Protein AF-A0A6G1L2N9-F1 (afdb_monomer)

Radius of gyration: 35.82 Å; Cα contacts (8 Å, |Δi|>4): 320; chains: 1; bounding box: 64×92×118 Å

Nearest PDB structures (foldseek):
  5ap8-assembly3_C  TM=9.481E-01  e=8.989E-16  Saccharolobus solfataricus
  5ap8-assembly2_B  TM=9.093E-01  e=6.165E-16  Saccharolobus solfataricus
  5apg-assembly3_C  TM=8.577E-01  e=7.927E-16  Vulcanisaeta distributa DSM 14429
  5ap8-assembly1_A  TM=9.275E-01  e=2.003E-13  Saccharolobus solfataricus

Solvent-accessible surface area (backbone atoms only — not comparable to full-atom values): 23386 Å² total; per-residue (Å²): 130,71,97,66,51,40,33,29,36,73,67,77,64,50,59,70,89,77,30,56,51,56,48,34,37,76,69,66,60,28,43,83,40,58,89,61,52,68,46,85,15,38,22,50,36,94,86,33,88,41,58,57,29,28,70,50,28,68,45,34,74,75,59,8,40,32,34,65,42,61,29,85,93,49,53,83,77,52,62,67,90,49,42,50,45,92,39,48,19,18,80,72,89,47,60,17,48,48,94,89,38,54,74,34,67,75,48,55,51,55,54,56,49,50,25,50,52,32,31,26,36,68,35,50,68,60,19,51,60,66,27,68,83,41,94,46,32,63,53,33,48,66,78,36,41,74,59,46,55,52,38,36,70,32,59,43,48,69,47,33,50,51,53,44,53,53,49,51,51,51,52,50,49,55,52,48,50,57,48,49,55,45,62,76,34,62,85,38,87,81,73,61,60,73,76,89,72,62,75,82,78,87,72,88,74,94,74,95,76,93,77,93,80,90,84,89,81,88,84,85,85,83,83,86,76,89,84,89,88,83,85,87,86,88,90,83,89,82,83,92,82,88,81,90,78,95,70,82,82,78,94,78,55,73,64,59,56,49,49,51,53,52,52,57,71,67,49,77,72,83,80,73,79,77,93,74,87,75,84,78,80,80,82,77,77,77,86,81,72,94,84,68,85,86,80,84,83,81,87,81,81,86,83,86,85,87,84,82,90,84,88,89,80,72,69,69,60,56,56,64,76,65,67,68,86,81,73,67,73,70,58,59,56,53,54,49,51,51,54,50,39,59,73,70,66,75,70,82,84,85,85,82,84,84,82,83,80,82,84,131

pLDDT: mean 72.13, std 22.51, range [25.08, 96.81]

Structure (mmCIF, N/CA/C/O backbone):
data_AF-A0A6G1L2N9-F1
#
_entry.id   AF-A0A6G1L2N9-F1
#
loop_
_atom_site.group_PDB
_atom_site.id
_atom_site.type_symbol
_atom_site.label_atom_id
_atom_site.label_alt_id
_atom_site.label_comp_id
_atom_site.label_asym_id
_atom_site.label_entity_id
_atom_site.label_seq_id
_atom_site.pdbx_PDB_ins_code
_atom_site.Cartn_x
_atom_site.Cartn_y
_atom_site.Cartn_z
_atom_site.occupancy
_atom_site.B_iso_or_equiv
_atom_site.auth_seq_id
_atom_site.auth_comp_id
_atom_site.auth_asym_id
_atom_site.auth_atom_id
_atom_site.pdbx_PDB_model_num
ATOM 1 N N . ARG A 1 1 ? -21.230 -9.132 4.721 1.00 60.78 1 ARG A N 1
ATOM 2 C CA . ARG A 1 1 ? -20.188 -8.325 5.403 1.00 60.78 1 ARG A CA 1
ATOM 3 C C . ARG A 1 1 ? -18.856 -8.908 4.962 1.00 60.78 1 ARG A C 1
ATOM 5 O O . ARG A 1 1 ? -18.818 -10.132 4.886 1.00 60.78 1 ARG A O 1
ATOM 12 N N . PRO A 1 2 ? -17.855 -8.092 4.598 1.00 75.19 2 PRO A N 1
ATOM 13 C CA . PRO A 1 2 ? -16.545 -8.613 4.207 1.00 75.19 2 PRO A CA 1
ATOM 14 C C . PRO A 1 2 ? -15.953 -9.461 5.339 1.00 75.19 2 PRO A C 1
ATOM 16 O O . PRO A 1 2 ? -16.261 -9.220 6.509 1.00 75.19 2 PRO A O 1
ATOM 19 N N . ALA A 1 3 ? -15.151 -10.466 4.986 1.00 83.94 3 ALA A N 1
ATOM 20 C CA . ALA A 1 3 ? -14.466 -11.321 5.959 1.00 83.94 3 ALA A CA 1
ATOM 21 C C . ALA A 1 3 ? -13.392 -10.556 6.755 1.00 83.94 3 ALA A C 1
ATOM 23 O O . ALA A 1 3 ? -13.051 -10.945 7.868 1.00 83.94 3 ALA A O 1
ATOM 24 N N . PHE A 1 4 ? -12.913 -9.437 6.205 1.00 89.88 4 PHE A N 1
ATOM 25 C CA . PHE A 1 4 ? -11.917 -8.558 6.801 1.00 89.88 4 PHE A CA 1
ATOM 26 C C . PHE A 1 4 ? -12.531 -7.273 7.373 1.00 89.88 4 PHE A C 1
ATOM 28 O O . PHE A 1 4 ? -13.612 -6.825 6.978 1.00 89.88 4 PHE A O 1
ATOM 35 N N . GLN A 1 5 ? -11.794 -6.636 8.283 1.00 92.62 5 GLN A N 1
ATOM 36 C CA . GLN A 1 5 ? -12.095 -5.299 8.791 1.00 92.62 5 GLN A CA 1
ATOM 37 C C . GLN A 1 5 ? -11.068 -4.311 8.233 1.00 92.62 5 GLN A C 1
ATOM 39 O O . GLN A 1 5 ? -9.882 -4.410 8.540 1.00 92.62 5 GLN A O 1
ATOM 44 N N . ALA A 1 6 ? -11.525 -3.353 7.426 1.00 94.25 6 ALA A N 1
ATOM 45 C CA . ALA A 1 6 ? -10.692 -2.278 6.898 1.00 94.25 6 ALA A CA 1
ATOM 46 C C . ALA A 1 6 ? -11.227 -0.912 7.338 1.00 94.25 6 ALA A C 1
ATOM 48 O O . ALA A 1 6 ? -12.442 -0.694 7.415 1.00 94.25 6 ALA A O 1
ATOM 49 N N . ALA A 1 7 ? -10.327 0.030 7.596 1.00 94.81 7 ALA A N 1
ATOM 50 C CA . ALA A 1 7 ? -10.667 1.409 7.903 1.00 94.81 7 ALA A CA 1
ATOM 51 C C . ALA A 1 7 ? -9.713 2.401 7.218 1.00 94.81 7 ALA A C 1
ATOM 53 O O . ALA A 1 7 ? -8.595 2.044 6.861 1.00 94.81 7 ALA A O 1
ATOM 54 N N . ALA A 1 8 ? -10.126 3.653 7.040 1.00 94.69 8 ALA A N 1
ATOM 55 C CA . ALA A 1 8 ? -9.204 4.698 6.611 1.00 94.69 8 ALA A CA 1
ATOM 56 C C . ALA A 1 8 ? -9.573 6.079 7.134 1.00 94.69 8 ALA A C 1
ATOM 58 O O . ALA A 1 8 ? -10.752 6.397 7.284 1.00 94.69 8 ALA A O 1
ATOM 59 N N . TRP A 1 9 ? -8.552 6.903 7.363 1.00 93.31 9 TRP A N 1
ATOM 60 C CA . TRP A 1 9 ? -8.729 8.338 7.578 1.00 93.31 9 TRP A CA 1
ATOM 61 C C . TRP A 1 9 ? -8.860 9.028 6.224 1.00 93.31 9 TRP A C 1
ATOM 63 O O . TRP A 1 9 ? -7.909 8.990 5.448 1.00 93.31 9 TRP A O 1
ATOM 73 N N . ASP A 1 10 ? -10.016 9.636 5.956 1.00 89.69 10 ASP A N 1
ATOM 74 C CA . ASP A 1 10 ? -10.258 10.446 4.757 1.00 89.69 10 ASP A CA 1
ATOM 75 C C . ASP A 1 10 ? -9.862 11.901 5.031 1.00 89.69 10 ASP A C 1
ATOM 77 O O . ASP A 1 10 ? -10.449 12.574 5.883 1.00 89.69 10 ASP A O 1
ATOM 81 N N . LEU A 1 11 ? -8.835 12.382 4.328 1.00 86.06 11 LEU A N 1
ATOM 82 C CA . LEU A 1 11 ? -8.355 13.762 4.441 1.00 86.06 11 LEU A CA 1
ATOM 83 C C . LEU A 1 11 ? -8.863 14.650 3.304 1.00 86.06 11 LEU A C 1
ATOM 85 O O . LEU A 1 11 ? -8.531 15.832 3.252 1.00 86.06 11 LEU A O 1
ATOM 89 N N . ASN A 1 12 ? -9.684 14.114 2.395 1.00 85.19 12 ASN A N 1
ATOM 90 C CA . ASN A 1 12 ? -10.203 14.825 1.228 1.00 85.19 12 ASN A CA 1
ATOM 91 C C . ASN A 1 12 ? -9.099 15.432 0.336 1.00 85.19 12 ASN A C 1
ATOM 93 O O . ASN A 1 12 ? -9.312 16.450 -0.321 1.00 85.19 12 ASN A O 1
ATOM 97 N N . HIS A 1 13 ? -7.914 14.813 0.291 1.00 83.38 13 HIS A N 1
ATOM 98 C CA . HIS A 1 13 ? -6.798 15.278 -0.547 1.00 83.38 13 HIS A CA 1
ATOM 99 C C . HIS A 1 13 ? -6.907 14.800 -2.004 1.00 83.38 13 HIS A C 1
ATOM 101 O O . HIS A 1 13 ? -6.259 15.369 -2.884 1.00 83.38 13 HIS A O 1
ATOM 107 N N . CYS A 1 14 ? -7.707 13.762 -2.261 1.00 82.62 14 CYS A N 1
ATOM 108 C CA . CYS A 1 14 ? -7.924 13.184 -3.584 1.00 82.62 14 CYS A CA 1
ATOM 109 C C . CYS A 1 14 ? -9.337 13.473 -4.116 1.00 82.62 14 CYS A C 1
ATOM 111 O O . CYS A 1 14 ? -10.305 13.572 -3.356 1.00 82.62 14 CYS A O 1
ATOM 113 N N . ASP A 1 15 ? -9.476 13.515 -5.446 1.00 84.44 15 ASP A N 1
ATOM 114 C CA . ASP A 1 15 ? -10.782 13.544 -6.115 1.00 84.44 15 ASP A CA 1
ATOM 115 C C . ASP A 1 15 ? -11.596 12.292 -5.746 1.00 84.44 15 ASP A C 1
ATOM 117 O O . ASP A 1 15 ? -11.154 11.156 -5.944 1.00 84.44 15 ASP A O 1
ATOM 121 N N . ALA A 1 16 ? -12.818 12.495 -5.249 1.00 83.19 16 ALA A N 1
ATOM 122 C CA . ALA A 1 16 ? -13.719 11.440 -4.801 1.00 83.19 16 ALA A CA 1
ATOM 123 C C . ALA A 1 16 ? -14.056 10.391 -5.873 1.00 83.19 16 ALA A C 1
ATOM 125 O O . ALA A 1 16 ? -14.417 9.265 -5.524 1.00 83.19 16 ALA A O 1
ATOM 126 N N . LYS A 1 17 ? -13.948 10.728 -7.166 1.00 84.94 17 LYS A N 1
ATOM 127 C CA . LYS A 1 17 ? -14.193 9.773 -8.262 1.00 84.94 17 LYS A CA 1
ATOM 128 C C . LYS A 1 17 ? -13.006 8.851 -8.534 1.00 84.94 17 LYS A C 1
ATOM 130 O O . LYS A 1 17 ? -13.211 7.714 -8.950 1.00 84.94 17 LYS A O 1
ATOM 135 N N . ARG A 1 18 ? -11.781 9.338 -8.321 1.00 84.62 18 ARG A N 1
ATOM 136 C CA . ARG A 1 18 ? -10.533 8.602 -8.603 1.00 84.62 18 ARG A CA 1
ATOM 137 C C . ARG A 1 18 ? -9.935 7.955 -7.355 1.00 84.62 18 ARG A C 1
ATOM 139 O O . ARG A 1 18 ? -9.162 7.009 -7.470 1.00 84.62 18 ARG A O 1
ATOM 146 N N . CYS A 1 19 ? -10.302 8.448 -6.177 1.00 88.25 19 CYS A N 1
ATOM 147 C CA . CYS A 1 19 ? -9.822 7.958 -4.897 1.00 88.25 19 CYS A CA 1
ATOM 148 C C . CYS A 1 19 ? -10.237 6.498 -4.659 1.00 88.25 19 CYS A C 1
ATOM 150 O O . CYS A 1 19 ? -11.422 6.158 -4.574 1.00 88.25 19 CYS A O 1
ATOM 152 N N . SER A 1 20 ? -9.234 5.633 -4.512 1.00 89.81 20 SER A N 1
ATOM 153 C CA . SER A 1 20 ? -9.429 4.211 -4.255 1.00 89.81 20 SER A CA 1
ATOM 154 C C . SER A 1 20 ? -10.007 3.959 -2.852 1.00 89.81 20 SER A C 1
ATOM 156 O O . SER A 1 20 ? -10.910 3.135 -2.704 1.00 89.81 20 SER A O 1
ATOM 158 N N . GLY A 1 21 ? -9.599 4.750 -1.851 1.00 89.69 21 GLY A N 1
ATOM 159 C CA . GLY A 1 21 ? -10.147 4.706 -0.492 1.00 89.69 21 GLY A CA 1
ATOM 160 C C . GLY A 1 21 ? -11.636 5.068 -0.429 1.00 89.69 21 GLY A C 1
ATOM 161 O O . GLY A 1 21 ? -12.451 4.274 0.039 1.00 89.69 21 GLY A O 1
ATOM 162 N N . LYS A 1 22 ? -12.037 6.214 -0.991 1.00 90.56 22 LYS A N 1
ATOM 163 C CA . LYS A 1 22 ? -13.451 6.628 -1.052 1.00 90.56 22 LYS A CA 1
ATOM 164 C C . LYS A 1 22 ? -14.321 5.638 -1.818 1.00 90.56 22 LYS A C 1
ATOM 166 O O . LYS A 1 22 ? -15.473 5.413 -1.447 1.00 90.56 22 LYS A O 1
ATOM 171 N N . ARG A 1 23 ? -13.787 5.006 -2.869 1.00 91.88 23 ARG A N 1
ATOM 172 C CA . ARG A 1 23 ? -14.498 3.937 -3.582 1.00 91.88 23 ARG A CA 1
ATOM 173 C C . ARG A 1 23 ? -14.787 2.744 -2.666 1.00 91.88 23 ARG A C 1
ATOM 175 O O . ARG A 1 23 ? -15.928 2.293 -2.645 1.00 91.88 23 ARG A O 1
ATOM 182 N N . LEU A 1 24 ? -13.817 2.280 -1.875 1.00 92.19 24 LEU A N 1
ATOM 183 C CA . LEU A 1 24 ? -14.042 1.200 -0.902 1.00 92.19 24 LEU A CA 1
ATOM 184 C C . LEU A 1 24 ? -15.057 1.577 0.187 1.00 92.19 24 LEU A C 1
ATOM 186 O O . LEU A 1 24 ? -15.877 0.740 0.567 1.00 92.19 24 LEU A O 1
ATOM 190 N N . MET A 1 25 ? -15.041 2.828 0.658 1.00 92.38 25 MET A N 1
ATOM 191 C CA . MET A 1 25 ? -16.026 3.321 1.630 1.00 92.38 25 MET A CA 1
ATOM 192 C C . MET A 1 25 ? -17.447 3.296 1.053 1.00 92.38 25 MET A C 1
ATOM 194 O O . MET A 1 25 ? -18.370 2.803 1.698 1.00 92.38 25 MET A O 1
ATOM 198 N N . ARG A 1 26 ? -17.624 3.730 -0.204 1.00 91.38 26 ARG A N 1
ATOM 199 C CA . ARG A 1 26 ? -18.919 3.678 -0.913 1.00 91.38 26 ARG A CA 1
ATOM 200 C C .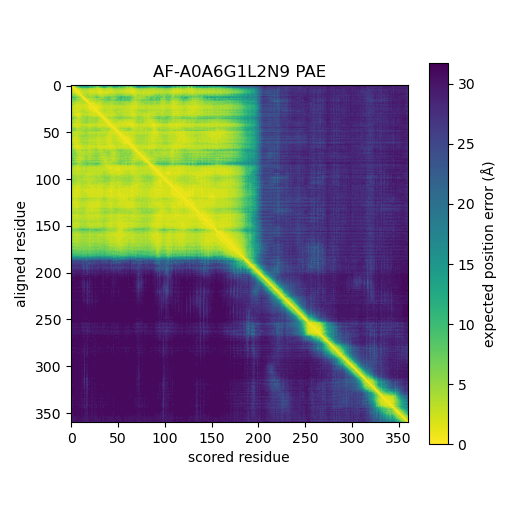 ARG A 1 26 ? -19.438 2.256 -1.121 1.00 91.38 26 ARG A C 1
ATOM 202 O O . ARG A 1 26 ? -20.647 2.056 -1.143 1.00 91.38 26 ARG A O 1
ATOM 209 N N . LEU A 1 27 ? -18.536 1.288 -1.283 1.00 90.94 27 LEU A N 1
ATOM 210 C CA . LEU A 1 27 ? -18.873 -0.132 -1.412 1.00 90.94 27 LEU A CA 1
ATOM 211 C C . LEU A 1 27 ? -19.139 -0.812 -0.057 1.00 90.94 27 LEU A C 1
ATOM 213 O O . LEU A 1 27 ? -19.515 -1.980 -0.027 1.00 90.94 27 LEU A O 1
ATOM 217 N N . GLY A 1 28 ? -18.949 -0.108 1.065 1.00 90.88 28 GLY A N 1
ATOM 218 C CA . GLY A 1 28 ? -19.114 -0.671 2.407 1.00 90.88 28 GLY A CA 1
ATOM 219 C C . GLY A 1 28 ? -18.036 -1.692 2.787 1.00 90.88 28 GLY A C 1
ATOM 220 O O . GLY A 1 28 ? -18.245 -2.481 3.708 1.00 90.88 28 GLY A O 1
ATOM 221 N N . LEU A 1 29 ? -16.899 -1.690 2.082 1.00 91.62 29 LEU A N 1
ATOM 222 C CA . LEU A 1 29 ? -15.751 -2.563 2.354 1.00 91.62 29 LEU A CA 1
ATOM 223 C C . LEU A 1 29 ? -14.766 -1.941 3.352 1.00 91.62 29 LEU A C 1
ATOM 225 O O . LEU A 1 29 ? -13.959 -2.654 3.939 1.00 91.62 29 LEU A O 1
ATOM 229 N N . MET A 1 30 ? -14.835 -0.623 3.556 1.00 92.88 30 MET A N 1
ATOM 230 C CA . MET A 1 30 ? -13.937 0.115 4.440 1.00 92.88 30 MET A CA 1
ATOM 231 C C . MET A 1 30 ? -14.701 1.153 5.264 1.00 92.88 30 MET A C 1
ATOM 233 O O . MET A 1 30 ? -15.571 1.849 4.743 1.00 92.88 30 MET A O 1
ATOM 237 N N . ARG A 1 31 ? -14.371 1.268 6.553 1.00 93.06 31 ARG A N 1
ATOM 238 C CA . ARG A 1 31 ? -14.957 2.257 7.468 1.00 93.06 31 ARG A CA 1
ATOM 239 C C . ARG A 1 31 ? -14.158 3.561 7.462 1.00 93.06 31 ARG A C 1
ATOM 241 O O . ARG A 1 31 ? -12.939 3.538 7.585 1.00 93.06 31 ARG A O 1
ATOM 248 N N . GLU A 1 32 ? -14.846 4.691 7.410 1.00 93.00 32 GLU A N 1
ATOM 249 C CA . GLU A 1 32 ? -14.228 6.008 7.579 1.00 93.00 32 GLU A CA 1
ATOM 250 C C . GLU A 1 32 ? -13.851 6.266 9.051 1.00 93.00 32 GLU A C 1
ATOM 252 O O . GLU A 1 32 ? -14.605 5.930 9.969 1.00 93.00 32 GLU A O 1
ATOM 257 N N . LEU A 1 33 ? -12.671 6.843 9.279 1.00 92.56 33 LEU A N 1
ATOM 258 C CA . LEU A 1 33 ? -12.177 7.288 10.581 1.00 92.56 33 LEU A CA 1
ATOM 259 C C . LEU A 1 33 ? -11.964 8.800 10.561 1.00 92.56 33 LEU A C 1
ATOM 261 O O . LEU A 1 33 ? -11.363 9.344 9.636 1.00 92.56 33 LEU A O 1
ATOM 265 N N . HIS A 1 34 ? -12.385 9.477 11.627 1.00 89.19 34 HIS A N 1
ATOM 266 C CA . HIS A 1 34 ? -12.142 10.910 11.773 1.00 89.19 34 HIS A CA 1
ATOM 267 C C . HIS A 1 34 ? -10.727 11.197 12.290 1.00 89.19 34 HIS A C 1
ATOM 269 O O . HIS A 1 34 ? -10.135 10.407 13.032 1.00 89.19 34 HIS A O 1
ATOM 275 N N . VAL A 1 35 ? -10.178 12.361 11.935 1.00 87.25 35 VAL A N 1
ATOM 276 C CA . VAL A 1 35 ? -8.883 12.823 12.456 1.00 87.25 35 VAL A CA 1
ATOM 277 C C . VAL A 1 35 ? -8.958 12.941 13.983 1.00 87.25 35 VAL A C 1
ATOM 279 O O . VAL A 1 35 ? -9.853 13.590 14.519 1.00 87.25 35 VAL A O 1
ATOM 282 N N . GLY A 1 36 ? -8.020 12.305 14.690 1.00 85.62 36 GLY A N 1
ATOM 283 C CA . GLY A 1 36 ? -8.022 12.182 16.155 1.00 85.62 36 GLY A CA 1
ATOM 284 C C . GLY A 1 36 ? -8.546 10.836 16.667 1.00 85.62 36 GLY A C 1
ATOM 285 O O . GLY A 1 36 ? -8.224 10.444 17.790 1.00 85.62 36 GLY A O 1
ATOM 286 N N . GLN A 1 37 ? -9.290 10.085 15.849 1.00 90.62 37 GLN A N 1
ATOM 287 C CA . GLN A 1 37 ? -9.651 8.708 16.165 1.00 90.62 37 GLN A CA 1
ATOM 288 C C . GLN A 1 37 ? -8.458 7.790 15.900 1.00 90.62 37 GLN A C 1
ATOM 290 O O . GLN A 1 37 ? -7.908 7.772 14.798 1.00 90.62 37 GLN A O 1
ATOM 295 N N . LYS A 1 38 ? -8.081 6.998 16.906 1.00 90.12 38 LYS A N 1
ATOM 296 C CA . LYS A 1 38 ? -7.034 5.983 16.769 1.00 90.12 38 LYS A CA 1
ATOM 297 C C . LYS A 1 38 ? -7.625 4.644 16.345 1.00 90.12 38 LYS A C 1
ATOM 299 O O . LYS A 1 38 ? -8.731 4.290 16.756 1.00 90.12 38 LYS A O 1
ATOM 304 N N . HIS A 1 39 ? -6.872 3.892 15.553 1.00 93.25 39 HIS A N 1
ATOM 305 C CA . HIS A 1 39 ? -7.206 2.516 15.200 1.00 93.25 39 HIS A CA 1
ATOM 306 C C . HIS A 1 39 ? -6.403 1.541 16.069 1.00 93.25 39 HIS A C 1
ATOM 308 O O . HIS A 1 39 ? -5.227 1.780 16.321 1.00 93.25 39 HIS A O 1
ATOM 314 N N . ALA A 1 40 ? -7.041 0.474 16.556 1.00 92.62 40 ALA A N 1
ATOM 315 C CA . ALA A 1 40 ? -6.402 -0.510 17.437 1.00 92.62 40 ALA A CA 1
ATOM 316 C C . ALA A 1 40 ? -5.595 -1.576 16.676 1.00 92.62 40 ALA A C 1
ATOM 318 O O . ALA A 1 40 ? -4.683 -2.162 17.250 1.00 92.62 40 ALA A O 1
ATOM 319 N N . GLY A 1 41 ? -5.937 -1.824 15.408 1.00 93.38 41 GLY A N 1
ATOM 320 C CA . GLY A 1 41 ? -5.274 -2.809 14.559 1.00 93.38 41 GLY A CA 1
ATOM 321 C C . GLY A 1 41 ? -4.022 -2.281 13.868 1.00 93.38 41 GLY A C 1
ATOM 322 O O . GLY A 1 41 ? -3.404 -1.302 14.299 1.00 93.38 41 GLY A O 1
ATOM 323 N N . VAL A 1 42 ? -3.662 -2.943 12.770 1.00 95.69 42 VAL A N 1
ATOM 324 C CA . VAL A 1 42 ? -2.483 -2.602 11.968 1.00 95.69 42 VAL A CA 1
ATOM 325 C C . VAL A 1 42 ? -2.739 -1.295 11.227 1.00 95.69 42 VAL A C 1
ATOM 327 O O . VAL A 1 42 ? -3.728 -1.172 10.511 1.00 95.69 42 VAL A O 1
ATOM 330 N N . VAL A 1 43 ? -1.857 -0.309 11.381 1.00 95.62 43 VAL A N 1
ATOM 331 C CA . VAL A 1 43 ? -1.961 0.962 10.657 1.00 95.62 43 VAL A CA 1
ATOM 332 C C . VAL A 1 43 ? -0.880 1.035 9.596 1.00 95.62 43 VAL A C 1
ATOM 334 O O . VAL A 1 43 ? 0.281 1.264 9.922 1.00 95.62 43 VAL A O 1
ATOM 337 N N . VAL A 1 44 ? -1.253 0.902 8.327 1.00 95.25 44 VAL A N 1
ATOM 338 C CA . VAL A 1 44 ? -0.306 1.066 7.225 1.00 95.25 44 VAL A CA 1
ATOM 339 C C . VAL A 1 44 ? -0.085 2.554 6.974 1.00 95.25 44 VAL A C 1
ATOM 341 O O . VAL A 1 44 ? -1.015 3.289 6.631 1.00 95.25 44 VAL A O 1
ATOM 344 N N . SER A 1 45 ? 1.152 3.006 7.169 1.00 92.62 45 SER A N 1
ATOM 345 C CA . SER A 1 45 ? 1.533 4.410 7.032 1.00 92.62 45 SER A CA 1
ATOM 346 C C . SER A 1 45 ? 2.926 4.539 6.413 1.00 92.62 45 SER A C 1
ATOM 348 O O . SER A 1 45 ? 3.844 3.847 6.852 1.00 92.62 45 SER A O 1
ATOM 350 N N . PRO A 1 46 ? 3.134 5.466 5.459 1.00 89.56 46 PRO A N 1
ATOM 351 C CA . PRO A 1 46 ? 4.447 5.691 4.855 1.00 89.56 46 PRO A CA 1
ATOM 352 C C . PRO A 1 46 ? 5.463 6.322 5.822 1.00 89.56 46 PRO A C 1
ATOM 354 O O . PRO A 1 46 ? 6.653 6.286 5.545 1.00 89.56 46 PRO A O 1
ATOM 357 N N . LYS A 1 47 ? 5.018 6.900 6.951 1.00 88.31 47 LYS A N 1
ATOM 358 C CA . LYS A 1 47 ? 5.902 7.448 8.004 1.00 88.31 47 LYS A CA 1
ATOM 359 C C . LYS A 1 47 ? 6.087 6.490 9.192 1.00 88.31 47 LYS A C 1
ATOM 361 O O . LYS A 1 47 ? 6.515 6.915 10.263 1.00 88.31 47 LYS A O 1
ATOM 366 N N . ALA A 1 48 ? 5.710 5.219 9.050 1.00 91.25 48 ALA A N 1
ATOM 367 C CA . ALA A 1 48 ? 5.947 4.215 10.082 1.00 91.25 48 ALA A CA 1
ATOM 368 C C . ALA A 1 48 ? 7.424 3.791 10.111 1.00 91.25 48 ALA A C 1
ATOM 370 O O . ALA A 1 48 ? 8.079 3.741 9.076 1.00 91.25 48 ALA A O 1
ATOM 371 N N . SER A 1 49 ? 7.937 3.473 11.301 1.00 89.50 49 SER A N 1
ATOM 372 C CA . SER A 1 49 ? 9.319 3.014 11.484 1.00 89.50 49 SER A CA 1
ATOM 373 C C . SER A 1 49 ? 9.480 1.500 11.386 1.00 89.50 49 SER A C 1
ATOM 375 O O . SER A 1 49 ? 10.552 1.037 11.019 1.00 89.50 49 SER A O 1
ATOM 377 N N . ARG A 1 50 ? 8.436 0.739 11.737 1.00 93.94 50 ARG A N 1
ATOM 378 C CA . ARG A 1 50 ? 8.473 -0.726 11.757 1.00 93.94 50 ARG A CA 1
ATOM 379 C C . ARG A 1 50 ? 7.930 -1.309 10.466 1.00 93.94 50 ARG A C 1
ATOM 381 O O . ARG A 1 50 ? 6.862 -0.874 10.035 1.00 93.94 50 ARG A O 1
ATOM 388 N N . LEU A 1 51 ? 8.602 -2.299 9.888 1.00 95.38 51 LEU A N 1
ATOM 389 C CA . LEU A 1 51 ? 8.101 -2.993 8.698 1.00 95.38 51 LEU A CA 1
ATOM 390 C C . LEU A 1 51 ? 6.950 -3.940 9.053 1.00 95.38 51 LEU A C 1
ATOM 392 O O . LEU A 1 51 ? 6.882 -4.501 10.148 1.00 95.38 51 LEU A O 1
ATOM 396 N N . LEU A 1 52 ? 6.016 -4.092 8.118 1.00 95.69 52 LEU A N 1
ATOM 397 C CA . LEU A 1 52 ? 4.957 -5.083 8.215 1.00 95.69 52 LEU A CA 1
ATOM 398 C C . LEU A 1 52 ? 5.559 -6.486 8.108 1.00 95.69 52 LEU A C 1
ATOM 400 O O . LEU A 1 52 ? 6.318 -6.767 7.182 1.00 95.69 52 LEU A O 1
ATOM 404 N N . SER A 1 53 ? 5.161 -7.374 9.015 1.00 95.12 53 SER A N 1
ATOM 405 C CA . SER A 1 53 ? 5.586 -8.774 9.002 1.00 95.12 53 SER A CA 1
ATOM 406 C C . SER A 1 53 ? 4.410 -9.719 9.252 1.00 95.12 53 SER A C 1
ATOM 408 O O . SER A 1 53 ? 3.383 -9.294 9.794 1.00 95.12 53 SER A O 1
ATOM 410 N N . PRO A 1 54 ? 4.540 -11.014 8.913 1.00 95.19 54 PRO A N 1
ATOM 411 C CA . PRO A 1 54 ? 3.501 -12.005 9.197 1.00 95.19 54 PRO A CA 1
ATOM 412 C C . PRO A 1 54 ? 3.163 -12.137 10.694 1.00 95.19 54 PRO A C 1
ATOM 414 O O . PRO A 1 54 ? 2.053 -12.549 11.039 1.00 95.19 54 PRO A O 1
ATOM 417 N N . ALA A 1 55 ? 4.054 -11.701 11.595 1.00 93.75 55 ALA A N 1
ATOM 418 C CA . ALA A 1 55 ? 3.795 -11.595 13.032 1.00 93.75 55 ALA A CA 1
ATOM 419 C C . ALA A 1 55 ? 2.629 -10.651 13.400 1.00 93.75 55 ALA A C 1
ATOM 421 O O . ALA A 1 55 ? 2.066 -10.766 14.489 1.00 93.75 55 ALA A O 1
ATOM 422 N N . ASP A 1 56 ? 2.221 -9.741 12.506 1.00 94.44 56 ASP A N 1
ATOM 423 C CA . ASP A 1 56 ? 1.085 -8.834 12.718 1.00 94.44 56 ASP A CA 1
ATOM 424 C C . ASP A 1 56 ? -0.283 -9.477 12.405 1.00 94.44 56 ASP A C 1
ATOM 426 O O . ASP A 1 56 ? -1.333 -8.877 12.658 1.00 94.44 56 ASP A O 1
ATOM 430 N N . ARG A 1 57 ? -0.301 -10.723 11.914 1.00 94.38 57 ARG A N 1
ATOM 431 C CA . ARG A 1 57 ? -1.518 -11.496 11.622 1.00 94.38 57 ARG A CA 1
ATOM 432 C C . ARG A 1 57 ? -2.563 -11.531 12.755 1.00 94.38 57 ARG A C 1
ATOM 434 O O . ARG A 1 57 ? -3.722 -11.242 12.462 1.00 94.38 57 ARG A O 1
ATOM 441 N N . PRO A 1 58 ? -2.238 -11.847 14.026 1.00 94.38 58 PRO A N 1
ATOM 442 C CA . PRO A 1 58 ? -3.247 -11.879 15.089 1.00 94.38 58 PRO A CA 1
ATOM 443 C C . PRO A 1 58 ? -3.891 -10.507 15.338 1.00 94.38 58 PRO A C 1
ATOM 445 O O . PRO A 1 58 ? -5.093 -10.424 15.591 1.00 94.38 58 PRO A O 1
ATOM 448 N N . LEU A 1 59 ? -3.122 -9.417 15.216 1.00 93.50 59 LEU A N 1
ATOM 449 C CA . LEU A 1 59 ? -3.651 -8.052 15.334 1.00 93.50 59 LEU A CA 1
ATOM 450 C C . LEU A 1 59 ? -4.603 -7.728 14.182 1.00 93.50 59 LEU A C 1
ATOM 452 O O . LEU A 1 59 ? -5.657 -7.122 14.394 1.00 93.50 59 LEU A O 1
ATOM 456 N N . LEU A 1 60 ? -4.238 -8.161 12.974 1.00 94.19 60 LEU A N 1
ATOM 457 C CA . LEU A 1 60 ? -5.046 -8.003 11.774 1.00 94.19 60 LEU A CA 1
ATOM 458 C C . LEU A 1 60 ? -6.390 -8.740 11.889 1.00 94.19 60 LEU A C 1
ATOM 460 O O . LEU A 1 60 ? -7.430 -8.163 11.580 1.00 94.19 60 LEU A O 1
ATOM 464 N N . GLU A 1 61 ? -6.391 -9.982 12.377 1.00 93.69 61 GLU A N 1
ATOM 465 C CA . GLU A 1 61 ? -7.609 -10.786 12.556 1.00 93.69 61 GLU A CA 1
ATOM 466 C C . GLU A 1 61 ? -8.526 -10.219 13.655 1.00 93.69 61 GLU A C 1
ATOM 468 O O . GLU A 1 61 ? -9.750 -10.209 13.504 1.00 93.69 61 GLU A O 1
ATOM 473 N N . GLN A 1 62 ? -7.955 -9.705 14.750 1.00 93.50 62 GLN A N 1
ATOM 474 C CA . GLN A 1 62 ? -8.728 -9.194 15.884 1.00 93.50 62 GLN A CA 1
ATOM 475 C C . GLN A 1 62 ? -9.313 -7.794 15.641 1.00 93.50 62 GLN A C 1
ATOM 477 O O . GLN A 1 62 ? -10.458 -7.519 16.017 1.00 93.50 62 GLN A O 1
ATOM 482 N N . HIS A 1 63 ? -8.524 -6.886 15.062 1.00 92.75 63 HIS A N 1
ATOM 483 C CA . HIS A 1 63 ? -8.854 -5.459 14.993 1.00 92.75 63 HIS A CA 1
ATOM 484 C C . HIS A 1 63 ? -8.937 -4.896 13.569 1.00 92.75 63 HIS A C 1
ATOM 486 O O . HIS A 1 63 ? -9.488 -3.804 13.394 1.00 92.75 63 HIS A O 1
ATOM 492 N N . GLY A 1 64 ? -8.450 -5.630 12.568 1.00 94.25 64 GLY A N 1
ATOM 493 C CA . GLY A 1 64 ? -8.403 -5.192 11.178 1.00 94.25 64 GLY A CA 1
ATOM 494 C C . GLY A 1 64 ? -7.162 -4.379 10.816 1.00 94.25 64 GLY A C 1
ATOM 495 O O . GLY A 1 64 ? -6.196 -4.282 11.580 1.00 94.25 64 GLY A O 1
ATOM 496 N N . ALA A 1 65 ? -7.213 -3.787 9.623 1.00 95.81 65 ALA A N 1
ATOM 497 C CA . ALA A 1 65 ? -6.217 -2.846 9.125 1.00 95.81 65 ALA A CA 1
ATOM 498 C C . ALA A 1 65 ? -6.819 -1.455 8.916 1.00 95.81 65 ALA A C 1
ATOM 500 O O . ALA A 1 65 ? -7.980 -1.307 8.524 1.00 95.81 65 ALA A O 1
ATOM 501 N N . ALA A 1 66 ? -5.997 -0.428 9.106 1.00 95.56 66 ALA A N 1
ATOM 502 C CA . ALA A 1 66 ? -6.308 0.937 8.733 1.00 95.56 66 ALA A CA 1
ATOM 503 C C . ALA A 1 66 ? -5.237 1.541 7.825 1.00 95.56 66 ALA A C 1
ATOM 505 O O . ALA A 1 66 ? -4.047 1.282 7.994 1.00 95.56 66 ALA A O 1
ATOM 506 N N . VAL A 1 67 ? -5.665 2.389 6.893 1.00 94.62 67 VAL A N 1
ATOM 507 C CA . VAL A 1 67 ? -4.782 3.126 5.981 1.00 94.62 67 VAL A CA 1
ATOM 508 C C . VAL A 1 67 ? -5.061 4.617 6.022 1.00 94.62 67 VAL A C 1
ATOM 510 O O . VAL A 1 67 ? -6.151 5.061 6.377 1.00 94.62 67 VAL A O 1
ATOM 513 N N . VAL A 1 68 ? -4.068 5.416 5.658 1.00 92.06 68 VAL A N 1
ATOM 514 C CA . VAL A 1 68 ? -4.239 6.863 5.524 1.00 92.06 68 VAL A CA 1
ATOM 515 C C . VAL A 1 68 ? -4.594 7.178 4.073 1.00 92.06 68 VAL A C 1
ATOM 517 O O . VAL A 1 68 ? -3.801 6.905 3.173 1.00 92.06 68 VAL A O 1
ATOM 520 N N . GLU A 1 69 ? -5.788 7.724 3.833 1.00 90.50 69 GLU A N 1
ATOM 521 C CA . GLU A 1 69 ? -6.179 8.223 2.514 1.00 90.50 69 GLU A CA 1
ATOM 522 C C . GLU A 1 69 ? -5.608 9.632 2.348 1.00 90.50 69 GLU A C 1
ATOM 524 O O . GLU A 1 69 ? -6.014 10.582 3.017 1.00 90.50 69 GLU A O 1
ATOM 529 N N . ALA A 1 70 ? -4.592 9.744 1.498 1.00 87.50 70 ALA A N 1
ATOM 530 C CA . ALA A 1 70 ? -3.962 11.007 1.166 1.00 87.50 70 ALA A CA 1
ATOM 531 C C . ALA A 1 70 ? -3.392 10.958 -0.253 1.00 87.50 70 ALA A C 1
ATOM 533 O O . ALA A 1 70 ? -2.976 9.910 -0.749 1.00 87.50 70 ALA A O 1
ATOM 534 N N . SER A 1 71 ? -3.328 12.122 -0.894 1.00 88.50 71 SER A N 1
ATOM 535 C CA . SER A 1 71 ? -2.590 12.276 -2.144 1.00 88.50 71 SER A CA 1
ATOM 536 C C . SER A 1 71 ? -1.092 12.246 -1.862 1.00 88.50 71 SER A C 1
ATOM 538 O O . SER A 1 71 ? -0.624 12.950 -0.968 1.00 88.50 71 SER A O 1
ATOM 540 N N . TRP A 1 72 ? -0.325 11.522 -2.680 1.00 87.62 72 TRP A N 1
ATOM 541 C CA . TRP A 1 72 ? 1.141 11.541 -2.624 1.00 87.62 72 TRP A CA 1
ATOM 542 C C . TRP A 1 72 ? 1.729 12.953 -2.774 1.00 87.62 72 TRP A C 1
ATOM 544 O O . TRP A 1 72 ? 2.781 13.226 -2.213 1.00 87.62 72 TRP A O 1
ATOM 554 N N . LYS A 1 73 ? 1.031 13.868 -3.467 1.00 87.75 73 LYS A N 1
ATOM 555 C CA . LYS A 1 73 ? 1.445 15.279 -3.601 1.00 87.75 73 LYS A CA 1
ATOM 556 C C . LYS A 1 73 ? 1.290 16.089 -2.311 1.00 87.75 73 LYS A C 1
ATOM 558 O O . LYS A 1 73 ? 1.902 17.135 -2.173 1.00 87.75 73 LYS A O 1
ATOM 563 N N . ARG A 1 74 ? 0.416 15.643 -1.408 1.00 86.75 74 ARG A N 1
ATOM 564 C CA . ARG A 1 74 ? 0.034 16.345 -0.173 1.00 86.75 74 ARG A CA 1
ATOM 565 C C . ARG A 1 74 ? 0.225 15.443 1.040 1.00 86.75 74 ARG A C 1
ATOM 567 O O . ARG A 1 74 ? -0.578 15.459 1.972 1.00 86.75 74 ARG A O 1
ATOM 574 N N . ILE A 1 75 ? 1.246 14.589 0.989 1.00 87.12 75 ILE A N 1
ATOM 575 C CA . ILE A 1 75 ? 1.539 13.651 2.071 1.00 87.12 75 ILE A CA 1
ATOM 576 C C . ILE A 1 75 ? 2.119 14.374 3.289 1.00 87.12 75 ILE A C 1
ATOM 578 O O . ILE A 1 75 ? 1.919 13.927 4.412 1.00 87.12 75 ILE A O 1
ATOM 582 N N . ASP A 1 76 ? 2.777 15.517 3.096 1.00 87.44 76 ASP A N 1
ATOM 583 C CA . ASP A 1 76 ? 3.345 16.298 4.197 1.00 87.44 76 ASP A CA 1
ATOM 584 C C . ASP A 1 76 ? 2.312 17.131 4.958 1.00 87.44 76 ASP A C 1
ATOM 586 O O . ASP A 1 76 ? 2.485 17.361 6.153 1.00 87.44 76 ASP A O 1
ATOM 590 N N . ASP A 1 77 ? 1.178 17.447 4.326 1.00 89.06 77 ASP A N 1
ATOM 591 C CA . ASP A 1 77 ? 0.017 18.075 4.976 1.00 89.06 77 ASP A CA 1
ATOM 592 C C . ASP A 1 77 ? -0.686 17.131 5.970 1.00 89.06 77 ASP A C 1
ATOM 594 O O . ASP A 1 77 ? -1.542 17.547 6.757 1.00 89.06 77 ASP A O 1
ATOM 598 N N . VAL A 1 78 ? -0.385 15.831 5.914 1.00 87.88 78 VAL A N 1
ATOM 599 C CA . VAL A 1 78 ? -1.068 14.815 6.712 1.00 87.88 78 VAL A CA 1
ATOM 600 C C . VAL A 1 78 ? -0.656 14.928 8.185 1.00 87.88 78 VAL A C 1
ATOM 602 O O . VAL A 1 78 ? 0.526 14.794 8.517 1.00 87.88 78 VAL A O 1
ATOM 605 N N . PRO A 1 79 ? -1.613 15.081 9.121 1.00 87.88 79 PRO A N 1
ATOM 606 C CA . PRO A 1 79 ? -1.307 15.223 10.538 1.00 87.88 79 PRO A CA 1
ATOM 607 C C . PRO A 1 79 ? -1.004 13.863 11.193 1.00 87.88 79 PRO A C 1
ATOM 609 O O . PRO A 1 79 ? -1.769 13.395 12.039 1.00 87.88 79 PRO A O 1
ATOM 612 N N . PHE A 1 80 ? 0.134 13.243 10.854 1.00 87.19 80 PHE A N 1
ATOM 613 C CA . PHE A 1 80 ? 0.573 11.931 11.367 1.00 87.19 80 PHE A CA 1
ATOM 614 C C . PHE A 1 80 ? 0.654 11.840 12.899 1.00 87.19 80 PHE A C 1
ATOM 616 O O . PHE A 1 80 ? 0.568 10.751 13.448 1.00 87.19 80 PHE A O 1
ATOM 623 N N . ALA A 1 81 ? 0.764 12.970 13.605 1.00 85.94 81 ALA A N 1
ATOM 624 C CA . ALA A 1 81 ? 0.721 13.007 15.069 1.00 85.94 81 ALA A CA 1
ATOM 625 C C . ALA A 1 81 ? -0.691 12.783 15.654 1.00 85.94 81 ALA A C 1
ATOM 627 O O . ALA A 1 81 ? -0.830 12.366 16.804 1.00 85.94 81 ALA A O 1
ATOM 628 N N . LYS A 1 82 ? -1.747 13.096 14.888 1.00 85.31 82 LYS A N 1
ATOM 629 C CA . LYS A 1 82 ? -3.156 13.011 15.319 1.00 85.31 82 LYS A CA 1
ATOM 630 C C . LYS A 1 82 ? -3.872 11.768 14.792 1.00 85.31 82 LYS A C 1
ATOM 632 O O . LYS A 1 82 ? -4.909 11.395 15.335 1.00 85.31 82 LYS A O 1
ATOM 637 N N . ILE A 1 83 ? -3.350 11.159 13.734 1.00 87.56 83 ILE A N 1
ATOM 638 C CA . ILE A 1 83 ? -3.858 9.910 13.158 1.00 87.56 83 ILE A CA 1
ATOM 639 C C . ILE A 1 83 ? -2.944 8.748 13.548 1.00 87.56 83 ILE A C 1
ATOM 641 O O . ILE A 1 83 ? -1.800 8.953 13.940 1.00 87.56 83 ILE A O 1
ATOM 645 N N . GLY A 1 84 ? -3.446 7.522 13.450 1.00 86.81 84 GLY A N 1
ATOM 646 C CA . GLY A 1 84 ? -2.649 6.322 13.683 1.00 86.81 84 GLY A CA 1
ATOM 647 C C . GLY A 1 84 ? -3.164 5.444 14.815 1.00 86.81 84 GLY A C 1
ATOM 648 O O . GLY A 1 84 ? -4.361 5.385 15.096 1.00 86.81 84 GLY A O 1
ATOM 649 N N . GLY A 1 85 ? -2.250 4.711 15.441 1.00 88.00 85 GLY A N 1
ATOM 650 C CA . GLY A 1 85 ? -2.570 3.665 16.403 1.00 88.00 85 GLY A CA 1
ATOM 651 C C . GLY A 1 85 ? -1.331 3.173 17.148 1.00 88.00 85 GLY A C 1
ATOM 652 O O . GLY A 1 85 ? -0.240 3.701 16.933 1.00 88.00 85 GLY A O 1
ATOM 653 N N . PRO A 1 86 ? -1.479 2.168 18.024 1.00 88.38 86 PRO A N 1
ATOM 654 C CA . PRO A 1 86 ? -0.353 1.559 18.730 1.00 88.38 86 PRO A CA 1
ATOM 655 C C . PRO A 1 86 ? 0.583 0.779 17.791 1.00 88.38 86 PRO A C 1
ATOM 657 O O . PRO A 1 86 ? 1.738 0.537 18.139 1.00 88.38 86 PRO A O 1
ATOM 660 N N . HIS A 1 87 ? 0.107 0.392 16.602 1.00 93.25 87 HIS A N 1
ATOM 661 C CA . HIS A 1 87 ? 0.828 -0.487 15.682 1.00 93.25 87 HIS A CA 1
ATOM 662 C C . HIS A 1 87 ? 0.941 0.101 14.260 1.00 93.25 87 HIS A C 1
ATOM 664 O O . HIS A 1 87 ? 0.356 -0.446 13.324 1.00 93.25 87 HIS A O 1
ATOM 670 N N . PRO A 1 88 ? 1.678 1.213 14.062 1.00 94.62 88 PRO A N 1
ATOM 671 C CA . PRO A 1 88 ? 2.016 1.683 12.724 1.00 94.62 88 PRO A CA 1
ATOM 672 C C . PRO A 1 88 ?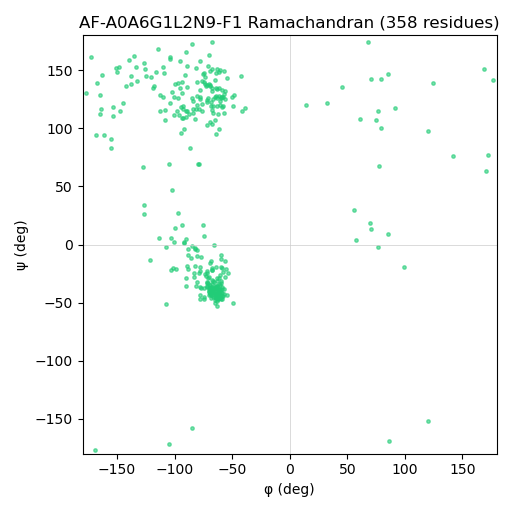 3.008 0.721 12.055 1.00 94.62 88 PRO A C 1
ATOM 674 O O . PRO A 1 88 ? 3.960 0.265 12.698 1.00 94.62 88 PRO A O 1
ATOM 677 N N . ARG A 1 89 ? 2.773 0.407 10.779 1.00 95.88 89 ARG A N 1
ATOM 678 C CA . ARG A 1 89 ? 3.601 -0.464 9.941 1.00 95.88 89 ARG A CA 1
ATOM 679 C C . ARG A 1 89 ? 3.869 0.175 8.583 1.00 95.88 89 ARG A C 1
ATOM 681 O O . ARG A 1 89 ? 2.984 0.803 7.997 1.00 95.88 89 ARG A O 1
ATOM 688 N N . LEU A 1 90 ? 5.093 0.006 8.110 1.00 95.88 90 LEU A N 1
ATOM 689 C CA . LEU A 1 90 ? 5.564 0.390 6.790 1.00 95.88 90 LEU A CA 1
ATOM 690 C C . LEU A 1 90 ? 5.508 -0.839 5.882 1.00 95.88 90 LEU A C 1
ATOM 692 O O . LEU A 1 90 ? 5.837 -1.943 6.313 1.00 95.88 90 LEU A O 1
ATOM 696 N N . LEU A 1 91 ? 5.074 -0.664 4.637 1.00 96.00 91 LEU A N 1
ATOM 697 C CA . LEU A 1 91 ? 5.118 -1.755 3.667 1.00 96.00 91 LEU A CA 1
ATOM 698 C C . LEU A 1 91 ? 6.530 -1.889 3.087 1.00 96.00 91 LEU A C 1
ATOM 700 O O . LEU A 1 91 ? 7.137 -0.858 2.786 1.00 96.00 91 LEU A O 1
ATOM 704 N N . PRO A 1 92 ? 7.021 -3.125 2.899 1.00 95.25 92 PRO A N 1
ATOM 705 C CA . PRO A 1 92 ? 8.270 -3.366 2.187 1.00 95.25 92 PRO A CA 1
ATOM 706 C C . PRO A 1 92 ? 8.131 -3.019 0.695 1.00 95.25 92 PRO A C 1
ATOM 708 O O . PRO A 1 92 ? 7.038 -2.700 0.207 1.00 95.25 92 PRO A O 1
ATOM 711 N N . TYR A 1 93 ? 9.244 -3.084 -0.031 1.00 95.56 93 TYR A N 1
ATOM 712 C CA . TYR A 1 93 ? 9.329 -2.829 -1.464 1.00 95.56 93 TYR A CA 1
ATOM 713 C C . TYR A 1 93 ? 8.262 -3.588 -2.255 1.00 95.56 93 TYR A C 1
ATOM 715 O O . TYR A 1 93 ? 8.208 -4.817 -2.278 1.00 95.56 93 TYR A O 1
ATOM 723 N N . LEU A 1 94 ? 7.423 -2.820 -2.945 1.00 96.62 94 LEU A N 1
ATOM 724 C CA . LEU A 1 94 ? 6.379 -3.303 -3.837 1.00 96.62 94 LEU A CA 1
ATOM 725 C C . LEU A 1 94 ? 6.184 -2.299 -4.971 1.00 96.62 94 LEU A C 1
ATOM 727 O O . LEU A 1 94 ? 6.402 -1.090 -4.810 1.00 96.62 94 LEU A O 1
ATOM 731 N N . ILE A 1 95 ? 5.729 -2.807 -6.110 1.00 96.12 95 ILE A N 1
ATOM 732 C CA . ILE A 1 95 ? 5.497 -2.035 -7.326 1.00 96.12 95 ILE A CA 1
ATOM 733 C C . ILE A 1 95 ? 3.998 -1.771 -7.470 1.00 96.12 95 ILE A C 1
ATOM 735 O O . ILE A 1 95 ? 3.174 -2.681 -7.366 1.00 96.12 95 ILE A O 1
ATOM 739 N N . ALA A 1 96 ? 3.633 -0.516 -7.726 1.00 96.31 96 ALA A N 1
ATOM 740 C CA . ALA A 1 96 ? 2.244 -0.151 -7.972 1.00 96.31 96 ALA A CA 1
ATOM 741 C C . ALA A 1 96 ? 1.761 -0.644 -9.347 1.00 96.31 96 ALA A C 1
ATOM 743 O O . ALA A 1 96 ? 2.450 -0.476 -10.355 1.00 96.31 96 ALA A O 1
ATOM 744 N N . ALA A 1 97 ? 0.541 -1.182 -9.395 1.00 95.50 97 ALA A N 1
ATOM 745 C CA . ALA A 1 97 ? -0.154 -1.555 -10.631 1.00 95.50 97 ALA A CA 1
ATOM 746 C C . ALA A 1 97 ? -1.316 -0.602 -10.959 1.00 95.50 97 ALA A C 1
ATOM 748 O O . ALA A 1 97 ? -1.996 -0.743 -11.977 1.00 95.50 97 ALA A O 1
ATOM 749 N N . ASN A 1 98 ? -1.560 0.382 -10.096 1.00 91.88 98 ASN A N 1
ATOM 750 C CA . ASN A 1 98 ? -2.589 1.380 -10.300 1.00 91.88 98 ASN A CA 1
ATOM 751 C C . ASN A 1 98 ? -2.322 2.247 -11.555 1.00 91.88 98 ASN A C 1
ATOM 753 O O . ASN A 1 98 ? -1.173 2.504 -11.911 1.00 91.88 98 ASN A O 1
ATOM 757 N N . PRO A 1 99 ? -3.369 2.781 -12.213 1.00 89.75 99 PRO A N 1
ATOM 758 C CA . PRO A 1 99 ? -3.201 3.558 -13.444 1.00 89.75 99 PRO A CA 1
ATOM 759 C C . PRO A 1 99 ? -2.414 4.868 -13.282 1.00 89.75 99 PRO A C 1
ATOM 761 O O . PRO A 1 99 ? -1.968 5.439 -14.268 1.00 89.75 99 PRO A O 1
ATOM 764 N N . THR A 1 100 ? -2.292 5.394 -12.060 1.00 88.31 100 THR A N 1
ATOM 765 C CA . THR A 1 100 ? -1.674 6.708 -11.805 1.00 88.31 100 THR A CA 1
ATOM 766 C C . THR A 1 100 ? -0.168 6.618 -11.568 1.00 88.31 100 THR A C 1
ATOM 768 O O . THR A 1 100 ? 0.567 7.508 -11.978 1.00 88.31 100 THR A O 1
ATOM 771 N N . ASN A 1 101 ? 0.296 5.557 -10.913 1.00 90.50 101 ASN A N 1
ATOM 772 C CA . ASN A 1 101 ? 1.683 5.346 -10.507 1.00 90.50 101 ASN A CA 1
ATOM 773 C C . ASN A 1 101 ? 2.213 3.990 -10.993 1.00 90.50 101 ASN A C 1
ATOM 775 O O . ASN A 1 101 ? 3.122 3.447 -10.373 1.00 90.50 101 ASN A O 1
ATOM 779 N N . TYR A 1 102 ? 1.659 3.444 -12.077 1.00 94.00 102 TYR A N 1
ATOM 780 C CA . TYR A 1 102 ? 2.055 2.146 -12.620 1.00 94.00 102 TYR A CA 1
ATOM 781 C C . TYR A 1 102 ? 3.580 2.024 -12.752 1.00 94.00 102 TYR A C 1
ATOM 783 O O . TYR A 1 102 ? 4.236 2.910 -13.307 1.00 94.00 102 TYR A O 1
ATOM 791 N N . GLY A 1 103 ? 4.144 0.939 -12.222 1.00 92.75 103 GLY A N 1
ATOM 792 C CA . GLY A 1 103 ? 5.578 0.658 -12.274 1.00 92.75 103 GLY A CA 1
ATOM 793 C C . GLY A 1 103 ? 6.434 1.473 -11.299 1.00 92.75 103 GLY A C 1
ATOM 794 O O . GLY A 1 103 ? 7.642 1.261 -11.242 1.00 92.75 103 GLY A O 1
ATOM 795 N N . ARG A 1 104 ? 5.856 2.397 -10.518 1.00 93.19 104 ARG A N 1
ATOM 796 C CA . ARG A 1 104 ? 6.615 3.169 -9.524 1.00 93.19 104 ARG A CA 1
ATOM 797 C C . ARG A 1 104 ? 6.733 2.382 -8.210 1.00 93.19 104 ARG A C 1
ATOM 799 O O . ARG A 1 104 ? 5.699 2.003 -7.646 1.00 93.19 104 ARG A O 1
ATOM 806 N N . PRO A 1 105 ? 7.952 2.175 -7.681 1.00 93.44 105 PRO A N 1
ATOM 807 C CA . PRO A 1 105 ? 8.142 1.510 -6.397 1.00 93.44 105 PRO A CA 1
ATOM 808 C C . PRO A 1 105 ? 7.648 2.391 -5.241 1.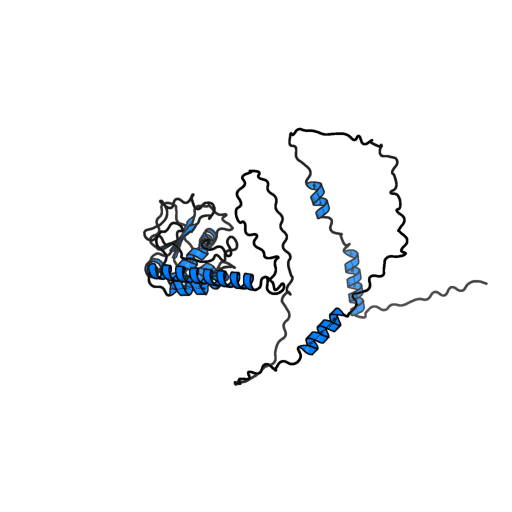00 93.44 105 PRO A C 1
ATOM 810 O O . PRO A 1 105 ? 7.660 3.622 -5.333 1.00 93.44 105 PRO A O 1
ATOM 813 N N . TRP A 1 106 ? 7.166 1.765 -4.163 1.00 92.38 106 TRP A N 1
ATOM 814 C CA . TRP A 1 106 ? 6.643 2.405 -2.937 1.00 92.38 106 TRP A CA 1
ATOM 815 C C . TRP A 1 106 ? 5.476 3.395 -3.124 1.00 92.38 106 TRP A C 1
ATOM 817 O O . TRP A 1 106 ? 5.025 4.016 -2.161 1.00 92.38 106 TRP A O 1
ATOM 827 N N . ARG A 1 107 ? 4.946 3.565 -4.341 1.00 92.81 107 ARG A N 1
ATOM 828 C CA . ARG A 1 107 ? 3.848 4.499 -4.661 1.00 92.81 107 ARG A CA 1
ATOM 829 C C . ARG A 1 107 ? 2.509 3.780 -4.808 1.00 92.81 107 ARG A C 1
ATOM 831 O O . ARG A 1 107 ? 1.743 4.020 -5.744 1.00 92.81 107 ARG A O 1
ATOM 838 N N . LEU A 1 108 ? 2.227 2.904 -3.847 1.00 94.38 108 LEU A N 1
ATOM 839 C CA . LEU A 1 108 ? 0.973 2.158 -3.767 1.00 94.38 108 LEU A CA 1
ATOM 840 C C . LEU A 1 108 ? -0.209 3.091 -3.475 1.00 94.38 108 LEU A C 1
ATOM 842 O O . LEU A 1 108 ? -0.066 4.129 -2.824 1.00 94.38 108 LEU A O 1
ATOM 846 N N . ASN A 1 109 ? -1.395 2.722 -3.947 1.00 93.50 109 ASN A N 1
ATOM 847 C CA . ASN A 1 109 ? -2.636 3.352 -3.509 1.00 93.50 109 ASN A CA 1
ATOM 848 C C . ASN A 1 109 ? -3.161 2.692 -2.217 1.00 93.50 109 ASN A C 1
ATOM 850 O O . ASN A 1 109 ? -2.659 1.659 -1.779 1.00 93.50 109 ASN A O 1
ATOM 854 N N . CYS A 1 110 ? -4.209 3.259 -1.611 1.00 93.19 110 CYS A N 1
ATOM 855 C CA . CYS A 1 110 ? -4.767 2.749 -0.352 1.00 93.19 110 CYS A CA 1
ATOM 856 C C . CYS A 1 110 ? -5.269 1.293 -0.428 1.00 93.19 110 CYS A C 1
ATOM 858 O O . CYS A 1 110 ? -5.216 0.578 0.566 1.00 93.19 110 CYS A O 1
ATOM 860 N N . VAL A 1 111 ? -5.761 0.856 -1.590 1.00 95.00 111 VAL A N 1
ATOM 861 C CA . VAL A 1 111 ? -6.300 -0.499 -1.798 1.00 95.00 111 VAL A CA 1
ATOM 862 C C . VAL A 1 111 ? -5.169 -1.500 -1.964 1.00 95.00 111 VAL A C 1
ATOM 864 O O . VAL A 1 111 ? -5.189 -2.538 -1.319 1.00 95.00 111 VAL A O 1
ATOM 867 N N . GLU A 1 112 ? -4.177 -1.178 -2.792 1.00 96.06 112 GLU A N 1
ATOM 868 C CA . GLU A 1 112 ? -2.965 -1.977 -2.983 1.00 96.06 112 GLU A CA 1
ATOM 869 C C . GLU A 1 112 ? -2.212 -2.117 -1.660 1.00 96.06 112 GLU A C 1
ATOM 871 O O . GLU A 1 112 ? -1.769 -3.207 -1.322 1.00 96.06 112 GLU A O 1
ATOM 876 N N . ALA A 1 113 ? -2.138 -1.044 -0.866 1.00 95.94 113 ALA A N 1
ATOM 877 C CA . ALA A 1 113 ? -1.533 -1.078 0.459 1.00 95.94 113 ALA A CA 1
ATOM 878 C C . ALA A 1 113 ? -2.286 -2.006 1.433 1.00 95.94 113 ALA A C 1
ATOM 880 O O . ALA A 1 113 ? -1.657 -2.773 2.162 1.00 95.94 113 ALA A O 1
ATOM 881 N N . LEU A 1 114 ? -3.626 -1.977 1.433 1.00 95.50 114 LEU A N 1
ATOM 882 C CA . LEU A 1 114 ? -4.441 -2.918 2.215 1.00 95.50 114 LEU A CA 1
ATOM 883 C C . LEU A 1 114 ? -4.265 -4.359 1.734 1.00 95.50 114 LEU A C 1
ATOM 885 O O . LEU A 1 114 ? -4.069 -5.256 2.549 1.00 95.50 114 LEU A O 1
ATOM 889 N N . ALA A 1 115 ? -4.306 -4.577 0.422 1.00 96.12 115 ALA A N 1
ATOM 890 C CA . ALA A 1 115 ? -4.169 -5.897 -0.172 1.00 96.12 115 ALA A CA 1
ATOM 891 C C . ALA A 1 115 ? -2.788 -6.501 0.109 1.00 96.12 115 ALA A C 1
ATOM 893 O O . ALA A 1 115 ? -2.699 -7.647 0.537 1.00 96.12 115 ALA A O 1
ATOM 894 N N . ALA A 1 116 ? -1.720 -5.711 -0.038 1.00 96.62 116 ALA A N 1
ATOM 895 C CA . ALA A 1 116 ? -0.370 -6.098 0.356 1.00 96.62 116 ALA A CA 1
ATOM 896 C C . ALA A 1 116 ? -0.307 -6.465 1.841 1.00 96.62 116 ALA A C 1
ATOM 898 O O . ALA A 1 116 ? 0.294 -7.475 2.201 1.00 96.62 116 ALA A O 1
ATOM 899 N N . CYS A 1 117 ? -0.971 -5.682 2.698 1.00 96.31 117 CYS A N 1
ATOM 900 C CA . CYS A 1 117 ? -1.014 -5.962 4.125 1.00 96.31 117 CYS A CA 1
ATOM 901 C C . CYS A 1 117 ? -1.682 -7.306 4.435 1.00 96.31 117 CYS A C 1
ATOM 903 O O . CYS A 1 117 ? -1.129 -8.115 5.179 1.00 96.31 117 CYS A O 1
ATOM 905 N N . PHE A 1 118 ? -2.833 -7.578 3.823 1.00 96.00 118 PHE A N 1
ATOM 906 C CA . PHE A 1 118 ? -3.530 -8.851 3.988 1.00 96.00 118 PHE A CA 1
ATOM 907 C C . PHE A 1 118 ? -2.716 -10.026 3.448 1.00 96.00 118 PHE A C 1
ATOM 909 O O . PHE A 1 118 ? -2.602 -11.046 4.127 1.00 96.00 118 PHE A O 1
ATOM 916 N N . PHE A 1 119 ? -2.089 -9.864 2.281 1.00 96.81 119 PHE A N 1
ATOM 917 C CA . PHE A 1 119 ? -1.282 -10.910 1.664 1.00 96.81 119 PHE A CA 1
ATOM 918 C C . PHE A 1 119 ? -0.067 -11.273 2.525 1.00 96.81 119 PHE A C 1
ATOM 920 O O . PHE A 1 119 ? 0.150 -12.451 2.805 1.00 96.81 119 PHE A O 1
ATOM 927 N N . ILE A 1 120 ? 0.698 -10.276 2.987 1.00 96.38 120 ILE A N 1
ATOM 928 C CA . ILE A 1 120 ? 1.885 -10.496 3.831 1.00 96.38 120 ILE A CA 1
ATOM 929 C C . ILE A 1 120 ? 1.483 -11.175 5.145 1.00 96.38 120 ILE A C 1
ATOM 931 O O . ILE A 1 120 ? 2.151 -12.101 5.585 1.00 96.38 120 ILE A O 1
ATOM 935 N N . CYS A 1 121 ? 0.342 -10.811 5.732 1.00 95.06 121 CYS A N 1
ATOM 936 C CA . CYS A 1 121 ? -0.184 -11.466 6.933 1.00 95.06 121 CYS A CA 1
ATOM 937 C C . CYS A 1 121 ? -0.793 -12.866 6.688 1.00 95.06 121 CYS A C 1
ATOM 939 O O . CYS A 1 121 ? -1.384 -13.439 7.605 1.00 95.06 121 CYS A O 1
ATOM 941 N N . GLY A 1 122 ? -0.675 -13.429 5.480 1.00 93.94 122 GLY A N 1
ATOM 942 C CA . GLY A 1 122 ? -1.129 -14.782 5.141 1.00 93.94 122 GLY A CA 1
ATOM 943 C C . GLY A 1 122 ? -2.602 -14.897 4.738 1.00 93.94 122 GLY A C 1
ATOM 944 O O . GLY A 1 122 ? -3.099 -16.012 4.589 1.00 93.94 122 GLY A O 1
ATOM 945 N N . HIS A 1 123 ? -3.299 -13.776 4.537 1.00 95.06 123 HIS A N 1
ATOM 946 C CA . HIS A 1 123 ? -4.697 -13.716 4.092 1.00 95.06 123 HIS A CA 1
ATOM 947 C C . HIS A 1 123 ? -4.785 -13.309 2.620 1.00 95.06 123 HIS A C 1
ATOM 949 O O . HIS A 1 123 ? -5.239 -12.214 2.280 1.00 95.06 123 HIS A O 1
ATOM 955 N N . ARG A 1 124 ? -4.346 -14.208 1.730 1.00 94.94 124 ARG A N 1
ATOM 956 C CA . ARG A 1 124 ? -4.431 -14.002 0.273 1.00 94.94 124 ARG A CA 1
ATOM 957 C C . ARG A 1 124 ? -5.875 -13.789 -0.187 1.00 94.94 124 ARG A C 1
ATOM 959 O O . ARG A 1 124 ? -6.129 -12.859 -0.940 1.00 94.94 124 ARG A O 1
ATOM 966 N N . ASP A 1 125 ? -6.810 -14.564 0.352 1.00 95.00 125 ASP A N 1
ATOM 967 C CA . ASP A 1 125 ? -8.231 -14.486 -0.001 1.00 95.00 125 ASP A CA 1
ATOM 968 C C . ASP A 1 125 ? -8.806 -13.076 0.234 1.00 95.00 125 ASP A C 1
ATOM 970 O O . ASP A 1 125 ? -9.564 -12.552 -0.577 1.00 95.00 125 ASP A O 1
ATOM 974 N N . TRP A 1 126 ? -8.394 -12.404 1.317 1.00 95.12 126 TRP A N 1
ATOM 975 C CA . TRP A 1 126 ? -8.839 -11.036 1.616 1.00 95.12 126 TRP A CA 1
ATOM 976 C C . TRP A 1 126 ? -8.232 -10.005 0.660 1.00 95.12 126 TRP A C 1
ATOM 978 O O . TRP A 1 126 ? -8.871 -8.994 0.354 1.00 95.12 126 TRP A O 1
ATOM 988 N N . ALA A 1 127 ? -7.002 -10.247 0.201 1.00 95.19 127 ALA A N 1
ATOM 989 C CA . ALA A 1 127 ? -6.349 -9.423 -0.807 1.00 95.19 127 ALA A CA 1
ATOM 990 C C . ALA A 1 127 ? -7.050 -9.558 -2.171 1.00 95.19 127 ALA A C 1
ATOM 992 O O . ALA A 1 127 ? -7.328 -8.543 -2.810 1.00 95.19 127 ALA A O 1
ATOM 993 N N . ASP A 1 128 ? -7.403 -10.780 -2.575 1.00 94.44 128 ASP A N 1
ATOM 994 C CA . ASP A 1 128 ? -8.169 -11.042 -3.799 1.00 94.44 128 ASP A CA 1
ATOM 995 C C . ASP A 1 128 ? -9.555 -10.368 -3.731 1.00 94.44 128 ASP A C 1
ATOM 997 O O . ASP A 1 128 ? -9.946 -9.630 -4.643 1.00 94.44 128 ASP A O 1
ATOM 1001 N N . ASP A 1 129 ? -10.264 -10.513 -2.606 1.00 93.94 129 ASP A N 1
ATOM 1002 C CA . ASP A 1 129 ? -11.589 -9.920 -2.394 1.00 93.94 129 ASP A CA 1
ATOM 1003 C C . ASP A 1 129 ? -11.579 -8.387 -2.496 1.00 93.94 129 ASP A C 1
ATOM 1005 O O . ASP A 1 129 ? -12.434 -7.804 -3.173 1.00 93.94 129 ASP A O 1
ATOM 1009 N N . ILE A 1 130 ? -10.626 -7.702 -1.847 1.00 93.94 130 ILE A N 1
ATOM 1010 C CA . ILE A 1 130 ? -10.579 -6.230 -1.870 1.00 93.94 130 ILE A CA 1
ATOM 1011 C C . ILE A 1 130 ? -10.195 -5.695 -3.259 1.00 93.94 130 ILE A C 1
ATOM 1013 O O . ILE A 1 130 ? -10.730 -4.670 -3.706 1.00 93.94 130 ILE A O 1
ATOM 1017 N N . LEU A 1 131 ? -9.319 -6.411 -3.970 1.00 94.38 131 LEU A N 1
ATOM 1018 C CA . LEU A 1 131 ? -8.838 -6.046 -5.302 1.00 94.38 131 LEU A CA 1
ATOM 1019 C C . LEU A 1 131 ? -9.835 -6.374 -6.415 1.00 94.38 131 LEU A C 1
ATOM 1021 O O . LEU A 1 131 ? -9.834 -5.671 -7.424 1.00 94.38 131 LEU A O 1
ATOM 1025 N N . SER A 1 132 ? -10.737 -7.341 -6.217 1.00 9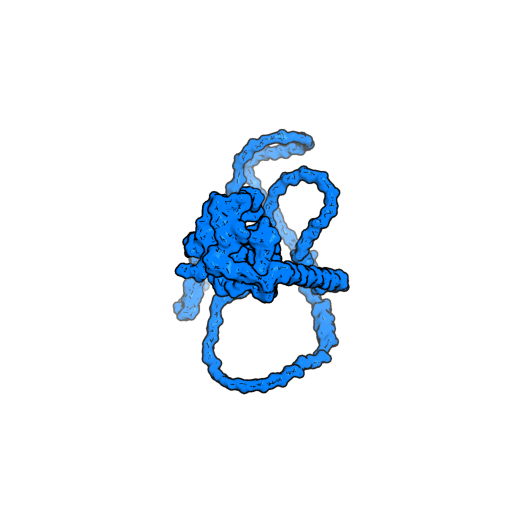3.31 132 SER A N 1
ATOM 1026 C CA . SER A 1 132 ? -11.771 -7.746 -7.190 1.00 93.31 132 SER A CA 1
ATOM 1027 C C . SER A 1 132 ? -12.639 -6.584 -7.698 1.00 93.31 132 SER A C 1
ATOM 1029 O O . SER A 1 132 ? -13.179 -6.610 -8.804 1.00 93.31 132 SER A O 1
ATOM 1031 N N . THR A 1 133 ? -12.749 -5.516 -6.905 1.00 90.62 133 THR A N 1
ATOM 1032 C CA . THR A 1 133 ? -13.522 -4.319 -7.249 1.00 90.62 133 THR A CA 1
ATOM 1033 C C . THR A 1 133 ? -12.813 -3.394 -8.246 1.00 90.62 133 THR A C 1
ATOM 1035 O O . THR A 1 133 ? -13.445 -2.464 -8.762 1.00 90.62 133 THR A O 1
ATOM 1038 N N . PHE A 1 134 ? -11.528 -3.626 -8.536 1.00 92.62 134 PHE A N 1
ATOM 1039 C CA . PHE A 1 134 ? -10.680 -2.821 -9.415 1.00 92.62 134 PHE A CA 1
ATOM 1040 C C . PHE A 1 134 ? -10.192 -3.651 -10.606 1.00 92.62 134 PHE A C 1
ATOM 1042 O O . PHE A 1 134 ? -9.696 -4.759 -10.449 1.00 92.62 134 PHE A O 1
ATOM 1049 N N . SER A 1 135 ? -10.257 -3.085 -11.813 1.00 93.06 135 SER A N 1
ATOM 1050 C CA . SER A 1 135 ? -9.852 -3.780 -13.046 1.00 93.06 135 SER A CA 1
ATOM 1051 C C . SER A 1 135 ? -8.366 -4.153 -13.091 1.00 93.06 135 SER A C 1
ATOM 1053 O O . SER A 1 135 ? -8.002 -5.134 -13.723 1.00 93.06 135 SER A O 1
ATOM 1055 N N . TYR A 1 136 ? -7.511 -3.377 -12.422 1.00 93.31 136 TYR A N 1
ATOM 1056 C CA . TYR A 1 136 ? -6.069 -3.619 -12.306 1.00 93.31 136 TYR A CA 1
ATOM 1057 C C . TYR A 1 136 ? -5.698 -4.434 -11.058 1.00 93.31 136 TYR A C 1
ATOM 1059 O O . TYR A 1 136 ? -4.518 -4.651 -10.799 1.00 93.31 136 TYR A O 1
ATOM 1067 N N . GLY A 1 137 ? -6.685 -4.860 -10.262 1.00 93.44 137 GLY A N 1
ATOM 1068 C CA . GLY A 1 137 ? -6.448 -5.539 -8.992 1.00 93.44 137 GLY A CA 1
ATOM 1069 C C . GLY A 1 137 ? -5.644 -6.828 -9.156 1.00 93.44 137 GLY A C 1
ATOM 1070 O O . GLY A 1 137 ? -4.654 -7.021 -8.461 1.00 93.44 137 GLY A O 1
ATOM 1071 N N . GLN A 1 138 ? -6.001 -7.653 -10.143 1.00 94.31 138 GLN A N 1
ATOM 1072 C CA . GLN A 1 138 ? -5.264 -8.883 -10.442 1.00 94.31 138 GLN A CA 1
ATOM 1073 C C . GLN A 1 138 ? -3.822 -8.598 -10.889 1.00 94.31 138 GLN A C 1
ATOM 1075 O O . GLN A 1 138 ? -2.890 -9.224 -10.398 1.00 94.31 138 GLN A O 1
ATOM 1080 N N . ALA A 1 139 ? -3.626 -7.579 -11.733 1.00 95.50 139 ALA A N 1
ATOM 1081 C CA . ALA A 1 139 ? -2.299 -7.190 -12.205 1.00 95.50 139 ALA A CA 1
ATOM 1082 C C . ALA A 1 139 ? -1.358 -6.788 -11.054 1.00 95.50 139 ALA A C 1
ATOM 1084 O O . ALA A 1 139 ? -0.161 -7.047 -11.129 1.00 95.50 139 ALA A O 1
ATOM 1085 N N . PHE A 1 140 ? -1.882 -6.196 -9.972 1.00 96.75 140 PHE A N 1
ATOM 1086 C CA . PHE A 1 140 ? -1.085 -5.897 -8.777 1.00 96.75 140 PHE A CA 1
ATOM 1087 C C . PHE A 1 140 ? -0.492 -7.155 -8.146 1.00 96.75 140 PHE A C 1
ATOM 1089 O O . PHE A 1 140 ? 0.693 -7.172 -7.805 1.00 96.75 140 PHE A O 1
ATOM 1096 N N . LEU A 1 141 ? -1.308 -8.198 -7.999 1.00 95.69 141 LEU A N 1
ATOM 1097 C CA . LEU A 1 141 ? -0.861 -9.462 -7.433 1.00 95.69 141 LEU A CA 1
ATOM 1098 C C . LEU A 1 141 ? 0.095 -10.169 -8.381 1.00 95.69 141 LEU A C 1
ATOM 1100 O O . LEU A 1 141 ? 1.124 -10.635 -7.921 1.00 95.69 141 LEU A O 1
ATOM 1104 N N . ASP A 1 142 ? -0.186 -10.173 -9.682 1.00 95.88 142 ASP A N 1
ATOM 1105 C CA . ASP A 1 142 ? 0.648 -10.855 -10.673 1.00 95.88 142 ASP A CA 1
ATOM 1106 C C . ASP A 1 142 ? 2.054 -10.238 -10.764 1.00 95.88 142 ASP A C 1
ATOM 1108 O O . ASP A 1 142 ? 3.049 -10.960 -10.751 1.00 95.88 142 ASP A O 1
ATOM 1112 N N . ILE A 1 143 ? 2.155 -8.901 -10.788 1.00 95.12 143 ILE A N 1
ATOM 1113 C CA . ILE A 1 143 ? 3.445 -8.186 -10.845 1.00 95.12 143 ILE A CA 1
ATOM 1114 C C . ILE A 1 143 ? 4.279 -8.448 -9.585 1.00 95.12 143 ILE A C 1
ATOM 1116 O O . ILE A 1 143 ? 5.501 -8.564 -9.662 1.00 95.12 143 ILE A O 1
ATOM 1120 N N . ASN A 1 144 ? 3.631 -8.541 -8.422 1.00 96.56 144 ASN A N 1
ATOM 1121 C CA . ASN A 1 144 ? 4.314 -8.662 -7.135 1.00 96.56 144 ASN A CA 1
ATOM 1122 C C . ASN A 1 144 ? 4.301 -10.091 -6.559 1.00 96.56 144 ASN A C 1
ATOM 1124 O O . ASN A 1 144 ? 4.772 -10.283 -5.440 1.00 96.56 144 ASN A O 1
ATOM 1128 N N . ASP A 1 145 ? 3.796 -11.100 -7.278 1.00 95.62 145 ASP A N 1
ATOM 1129 C CA . ASP A 1 145 ? 3.522 -12.444 -6.737 1.00 95.62 145 ASP A CA 1
ATOM 1130 C C . ASP A 1 145 ? 4.780 -13.093 -6.140 1.00 95.62 145 ASP A C 1
ATOM 1132 O O . ASP A 1 145 ? 4.751 -13.611 -5.022 1.00 95.62 145 ASP A O 1
ATOM 1136 N N . ALA A 1 146 ? 5.914 -12.992 -6.839 1.00 94.62 146 ALA A N 1
ATOM 1137 C CA . ALA A 1 146 ? 7.187 -13.547 -6.384 1.00 94.62 146 ALA A CA 1
ATOM 1138 C C . ALA A 1 146 ? 7.681 -12.909 -5.072 1.00 94.62 146 ALA A C 1
ATOM 1140 O O . ALA A 1 146 ? 8.176 -13.612 -4.191 1.00 94.62 146 ALA A O 1
ATOM 1141 N N . VAL A 1 147 ? 7.531 -11.590 -4.934 1.00 95.19 147 VAL A N 1
ATOM 1142 C CA . VAL A 1 147 ? 7.952 -10.819 -3.753 1.00 95.19 147 VAL A CA 1
ATOM 1143 C C . VAL A 1 147 ? 7.002 -11.044 -2.586 1.00 95.19 147 VAL A C 1
ATOM 1145 O O . VAL A 1 147 ? 7.433 -11.357 -1.479 1.00 95.19 147 VAL A O 1
ATOM 1148 N N . LEU A 1 148 ? 5.699 -10.958 -2.844 1.00 96.12 148 LEU A N 1
ATOM 1149 C CA . LEU A 1 148 ? 4.661 -11.145 -1.839 1.00 96.12 148 LEU A CA 1
ATOM 1150 C C . LEU A 1 148 ? 4.716 -12.550 -1.230 1.00 96.12 148 LEU A C 1
ATOM 1152 O O . LEU A 1 148 ? 4.602 -12.690 -0.013 1.00 96.12 148 LEU A O 1
ATOM 1156 N N . LYS A 1 149 ? 4.963 -13.589 -2.042 1.00 96.00 149 LYS A N 1
ATOM 1157 C CA . LYS A 1 149 ? 5.175 -14.961 -1.548 1.00 96.00 149 LYS A CA 1
ATOM 1158 C C . LYS A 1 149 ? 6.405 -15.080 -0.650 1.00 96.00 149 LYS A C 1
ATOM 1160 O O . LYS A 1 149 ? 6.350 -15.808 0.337 1.00 96.00 149 LYS A O 1
ATOM 1165 N N . ARG A 1 150 ? 7.497 -14.370 -0.962 1.00 95.50 150 ARG A N 1
ATOM 1166 C CA . ARG A 1 150 ? 8.698 -14.340 -0.109 1.00 95.50 150 ARG A CA 1
ATOM 1167 C C . ARG A 1 150 ? 8.397 -13.678 1.231 1.00 95.50 150 ARG A C 1
ATOM 1169 O O . ARG A 1 150 ? 8.695 -14.270 2.260 1.00 95.50 150 ARG A O 1
ATOM 1176 N N . TYR A 1 151 ? 7.742 -12.518 1.226 1.00 96.06 151 TYR A N 1
ATOM 1177 C CA . TYR A 1 151 ? 7.375 -11.816 2.459 1.00 96.06 151 TYR A CA 1
ATOM 1178 C C . TYR A 1 151 ? 6.378 -12.594 3.320 1.00 96.06 151 TYR A C 1
ATOM 1180 O O . TYR A 1 151 ? 6.515 -12.610 4.538 1.00 96.06 151 TYR A O 1
ATOM 1188 N N . ALA A 1 152 ? 5.415 -13.285 2.707 1.00 95.19 152 ALA A N 1
ATOM 1189 C CA . ALA A 1 152 ? 4.465 -14.130 3.429 1.00 95.19 152 ALA A CA 1
ATOM 1190 C C . ALA A 1 152 ? 5.121 -15.368 4.077 1.00 95.19 152 ALA A C 1
ATOM 1192 O O . ALA A 1 152 ? 4.564 -15.930 5.016 1.00 95.19 152 ALA A O 1
ATOM 1193 N N . ALA A 1 153 ? 6.289 -15.801 3.586 1.00 95.00 153 ALA A N 1
ATOM 1194 C CA . ALA A 1 153 ? 7.053 -16.912 4.155 1.00 95.00 153 ALA A CA 1
ATOM 1195 C C . ALA A 1 153 ? 7.989 -16.493 5.309 1.00 95.00 153 ALA A C 1
ATOM 1197 O O . ALA A 1 153 ? 8.521 -17.362 6.003 1.00 95.00 153 ALA A O 1
ATOM 1198 N N . CYS A 1 154 ? 8.206 -15.190 5.517 1.00 94.69 154 CYS A N 1
ATOM 1199 C CA . CYS A 1 154 ? 9.000 -14.664 6.629 1.00 94.69 154 CYS A CA 1
ATOM 1200 C C . CYS A 1 154 ? 8.276 -14.847 7.978 1.00 94.69 154 CYS A C 1
ATOM 1202 O O . CYS A 1 154 ? 7.069 -15.075 8.027 1.00 94.69 154 CYS A O 1
ATOM 1204 N N . GLN A 1 155 ? 9.002 -14.736 9.093 1.00 91.88 155 GLN A N 1
ATOM 1205 C CA . GLN A 1 155 ? 8.398 -14.775 10.435 1.00 91.88 155 GLN A CA 1
ATOM 1206 C C . GLN A 1 155 ? 8.398 -13.387 11.072 1.00 91.88 155 GLN A C 1
ATOM 1208 O O . GLN A 1 155 ? 7.345 -12.889 11.472 1.00 91.88 155 GLN A O 1
ATOM 1213 N N . ASP A 1 156 ? 9.566 -12.746 11.077 1.00 93.50 156 ASP A N 1
ATOM 1214 C CA . ASP A 1 156 ? 9.800 -11.490 11.779 1.00 93.50 156 ASP A CA 1
ATOM 1215 C C . ASP A 1 156 ? 10.089 -10.315 10.838 1.00 93.50 156 ASP A C 1
ATOM 1217 O O . ASP A 1 156 ? 10.355 -10.463 9.643 1.00 93.50 156 ASP A O 1
ATOM 1221 N N . GLU A 1 157 ? 10.065 -9.117 11.420 1.00 93.81 157 GLU A N 1
ATOM 1222 C CA . GLU A 1 157 ? 10.398 -7.850 10.766 1.00 93.81 157 GLU A CA 1
ATOM 1223 C C . GLU A 1 157 ? 11.795 -7.870 10.119 1.00 93.81 157 GLU A C 1
ATOM 1225 O O . GLU A 1 157 ? 11.958 -7.447 8.973 1.00 93.81 157 GLU A O 1
ATOM 1230 N N . ASP A 1 158 ? 12.788 -8.423 10.822 1.00 94.75 158 ASP A N 1
ATOM 1231 C CA . ASP A 1 158 ? 14.167 -8.517 10.334 1.00 94.75 158 ASP A CA 1
ATOM 1232 C C . ASP A 1 158 ? 14.292 -9.447 9.120 1.00 94.75 158 ASP A C 1
ATOM 1234 O O . ASP A 1 158 ? 15.117 -9.214 8.235 1.00 94.75 158 ASP A O 1
ATOM 1238 N N . ASP A 1 159 ? 13.471 -10.495 9.049 1.00 95.06 159 ASP A N 1
ATOM 1239 C CA . ASP A 1 159 ? 13.480 -11.425 7.921 1.00 95.06 159 ASP A CA 1
ATOM 1240 C C . ASP A 1 159 ? 12.833 -10.809 6.683 1.00 95.06 159 ASP A C 1
ATOM 1242 O O . ASP A 1 159 ? 13.339 -11.000 5.577 1.00 95.06 159 ASP A O 1
ATOM 1246 N N . VAL A 1 160 ? 11.766 -10.021 6.861 1.00 95.25 160 VAL A N 1
ATOM 1247 C CA . VAL A 1 160 ? 11.168 -9.242 5.766 1.00 95.25 160 VAL A CA 1
ATOM 1248 C C . VAL A 1 160 ? 12.180 -8.239 5.218 1.00 95.25 160 VAL A C 1
ATOM 1250 O O . VAL A 1 160 ? 12.331 -8.134 4.002 1.00 95.25 160 VAL A O 1
ATOM 1253 N N . LYS A 1 161 ? 12.930 -7.563 6.097 1.00 95.75 161 LYS A N 1
ATOM 1254 C CA . LYS A 1 161 ? 13.982 -6.625 5.692 1.00 95.75 161 LYS A CA 1
ATOM 1255 C C . LYS A 1 161 ? 15.102 -7.308 4.901 1.00 95.75 161 LYS A C 1
ATOM 1257 O O . LYS A 1 161 ? 15.472 -6.834 3.834 1.00 95.75 161 LYS A O 1
ATOM 1262 N N . LYS A 1 162 ? 15.599 -8.461 5.362 1.00 96.12 162 LYS A N 1
ATOM 1263 C CA . LYS A 1 162 ? 16.596 -9.246 4.607 1.00 96.12 162 LYS A CA 1
ATOM 1264 C C . LYS A 1 162 ? 16.045 -9.717 3.263 1.00 96.12 162 LYS A C 1
ATOM 1266 O O . LYS A 1 162 ? 16.757 -9.695 2.266 1.00 96.12 162 LYS A O 1
ATOM 1271 N N . ALA A 1 163 ? 14.786 -10.157 3.219 1.00 95.06 163 ALA A N 1
ATOM 1272 C CA . ALA A 1 163 ? 14.145 -10.575 1.975 1.00 95.06 163 ALA A CA 1
ATOM 1273 C C . ALA A 1 163 ? 14.002 -9.407 0.986 1.00 95.06 163 ALA A C 1
ATOM 1275 O O . ALA A 1 163 ? 14.168 -9.609 -0.216 1.00 95.06 163 ALA A O 1
ATOM 1276 N N . GLU A 1 164 ? 13.725 -8.199 1.484 1.00 94.81 164 GLU A N 1
ATOM 1277 C CA . GLU A 1 164 ? 13.711 -6.961 0.702 1.00 94.81 164 GLU A CA 1
ATOM 1278 C C . GLU A 1 164 ? 15.105 -6.619 0.165 1.00 94.81 164 GLU A C 1
ATOM 1280 O O . GLU A 1 164 ? 15.247 -6.436 -1.041 1.00 94.81 164 GLU A O 1
ATOM 1285 N N . GLU A 1 165 ? 16.137 -6.621 1.011 1.00 95.81 165 GLU A N 1
ATOM 1286 C CA . GLU A 1 165 ? 17.527 -6.361 0.605 1.00 95.81 165 GLU A CA 1
ATOM 1287 C C . GLU A 1 165 ? 18.011 -7.365 -0.455 1.00 95.81 165 GLU A C 1
ATOM 1289 O O . GLU A 1 165 ? 18.571 -6.971 -1.476 1.00 95.81 165 GLU A O 1
ATOM 1294 N N . LEU A 1 166 ? 17.726 -8.659 -0.273 1.00 95.81 166 LEU A N 1
ATOM 1295 C CA . LEU A 1 166 ? 18.053 -9.702 -1.253 1.00 95.81 166 LEU A CA 1
ATOM 1296 C C . LEU A 1 166 ? 17.295 -9.530 -2.573 1.00 95.81 166 LEU A C 1
ATOM 1298 O O . LEU A 1 166 ? 17.825 -9.845 -3.638 1.00 95.81 166 LEU A O 1
ATOM 1302 N N . TRP A 1 167 ? 16.042 -9.074 -2.519 1.00 94.88 167 TRP A N 1
ATOM 1303 C CA . TRP A 1 167 ? 15.258 -8.821 -3.724 1.00 94.88 167 TRP A CA 1
ATOM 1304 C C . TRP A 1 167 ? 15.783 -7.608 -4.494 1.00 94.88 167 TRP A C 1
ATOM 1306 O O . TRP A 1 167 ? 15.923 -7.678 -5.712 1.00 94.88 167 TRP A O 1
ATOM 1316 N N . LEU A 1 168 ? 16.119 -6.528 -3.790 1.00 94.69 168 LEU A N 1
ATOM 1317 C CA . LEU A 1 168 ? 16.706 -5.332 -4.390 1.00 94.69 168 LEU A CA 1
ATOM 1318 C C . LEU A 1 168 ? 18.080 -5.626 -5.000 1.00 94.69 168 LEU A C 1
ATOM 1320 O O . LEU A 1 168 ? 18.316 -5.235 -6.137 1.00 94.69 168 LEU A O 1
ATOM 1324 N N . ALA A 1 169 ? 18.929 -6.393 -4.310 1.00 94.88 169 ALA A N 1
ATOM 1325 C CA . ALA A 1 169 ? 20.224 -6.821 -4.841 1.00 94.88 169 ALA A CA 1
ATOM 1326 C C . ALA A 1 169 ? 20.083 -7.659 -6.122 1.00 94.88 169 ALA A C 1
ATOM 1328 O O . ALA A 1 169 ? 20.859 -7.486 -7.055 1.00 94.88 169 ALA A O 1
ATOM 1329 N N . LYS A 1 170 ? 19.065 -8.530 -6.194 1.00 94.44 170 LYS A N 1
ATOM 1330 C CA . LYS A 1 170 ? 18.746 -9.300 -7.406 1.00 94.44 170 LYS A CA 1
ATOM 1331 C C . LYS A 1 170 ? 18.294 -8.405 -8.562 1.00 94.44 170 LYS A C 1
ATOM 1333 O O . LYS A 1 170 ? 18.702 -8.638 -9.692 1.00 94.44 170 LYS A O 1
ATOM 1338 N N . ILE A 1 171 ? 17.460 -7.397 -8.294 1.00 92.44 171 ILE A N 1
ATOM 1339 C CA . ILE A 1 171 ? 17.064 -6.426 -9.328 1.00 92.44 171 ILE A CA 1
ATOM 1340 C C . ILE A 1 171 ? 18.294 -5.662 -9.823 1.00 92.44 171 ILE A C 1
ATOM 1342 O O . ILE A 1 171 ? 18.438 -5.462 -11.021 1.00 92.44 171 ILE A O 1
ATOM 1346 N N . GLU A 1 172 ? 19.169 -5.232 -8.915 1.00 91.94 172 GLU A N 1
ATOM 1347 C CA . GLU A 1 172 ? 20.366 -4.470 -9.266 1.00 91.94 172 GLU A CA 1
ATOM 1348 C C . GLU A 1 172 ? 21.369 -5.301 -10.076 1.00 91.94 172 GLU A C 1
ATOM 1350 O O . GLU A 1 172 ? 21.903 -4.789 -11.056 1.00 91.94 172 GLU A O 1
ATOM 1355 N N . SER A 1 173 ? 21.561 -6.584 -9.745 1.00 92.94 173 SER A N 1
ATOM 1356 C CA . SER A 1 173 ? 22.412 -7.479 -10.540 1.00 92.94 173 SER A CA 1
ATOM 1357 C C . SER A 1 173 ? 21.844 -7.724 -11.936 1.00 92.94 173 SER A C 1
ATOM 1359 O O . SER A 1 173 ? 22.579 -7.598 -12.905 1.00 92.94 173 SER A O 1
ATOM 1361 N N . GLU A 1 174 ? 20.537 -7.987 -12.061 1.00 91.56 174 GLU A N 1
ATOM 1362 C CA . GLU A 1 174 ? 19.874 -8.134 -13.369 1.00 91.56 174 GLU A CA 1
ATOM 1363 C C . GLU A 1 174 ? 20.028 -6.861 -14.215 1.00 91.56 174 GLU A C 1
ATOM 1365 O O . GLU A 1 174 ? 20.274 -6.921 -15.415 1.00 91.56 174 GLU A O 1
ATOM 1370 N N . TRP A 1 175 ? 19.944 -5.688 -13.582 1.00 88.75 175 TRP A N 1
ATOM 1371 C CA . TRP A 1 175 ? 20.133 -4.408 -14.261 1.00 88.75 175 TRP A CA 1
ATOM 1372 C C . TRP A 1 175 ? 21.578 -4.171 -14.714 1.00 88.75 175 TRP A C 1
ATOM 1374 O O . TRP A 1 175 ? 21.800 -3.566 -15.764 1.00 88.75 175 TRP A O 1
ATOM 1384 N N . GLN A 1 176 ? 22.558 -4.601 -13.913 1.00 89.19 176 GLN A N 1
ATOM 1385 C CA . GLN A 1 176 ? 23.978 -4.529 -14.262 1.00 89.19 176 GLN A CA 1
ATOM 1386 C C . GLN A 1 176 ? 24.309 -5.490 -15.403 1.00 89.19 176 G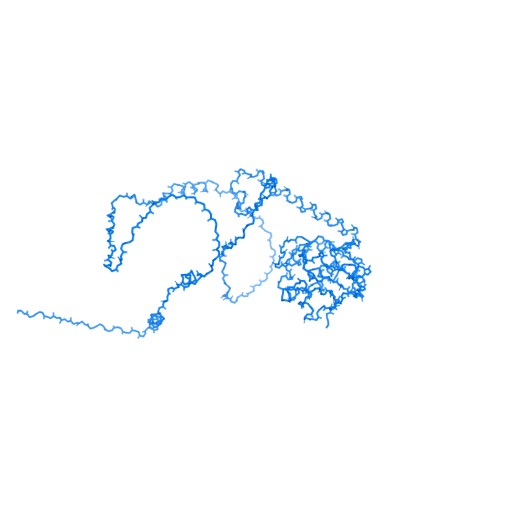LN A C 1
ATOM 1388 O O . GLN A 1 176 ? 24.913 -5.056 -16.376 1.00 89.19 176 GLN A O 1
ATOM 1393 N N . GLU A 1 177 ? 23.832 -6.734 -15.341 1.00 87.19 177 GLU A N 1
ATOM 1394 C CA . GLU A 1 177 ? 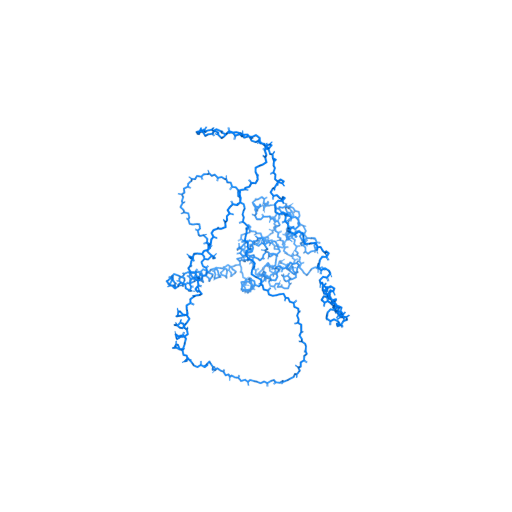24.005 -7.737 -16.398 1.00 87.19 177 GLU A CA 1
ATOM 1395 C C . GLU A 1 177 ? 23.401 -7.258 -17.730 1.00 87.19 177 GLU A C 1
ATOM 1397 O O . GLU A 1 177 ? 24.086 -7.267 -18.751 1.00 87.19 177 GLU A O 1
ATOM 1402 N N . ASP A 1 178 ? 22.173 -6.722 -17.722 1.00 84.31 178 ASP A N 1
ATOM 1403 C CA . ASP A 1 178 ? 21.529 -6.145 -18.915 1.00 84.31 178 ASP A CA 1
ATOM 1404 C C . ASP A 1 178 ? 22.312 -4.946 -19.488 1.00 84.31 178 ASP A C 1
ATOM 1406 O O . ASP A 1 178 ? 22.299 -4.676 -20.698 1.00 84.31 178 ASP A O 1
ATOM 1410 N N . ARG A 1 179 ? 22.956 -4.162 -18.614 1.00 82.94 179 ARG A N 1
ATOM 1411 C CA . ARG A 1 179 ? 23.775 -3.012 -19.012 1.00 82.94 179 ARG A CA 1
ATOM 1412 C C . ARG A 1 179 ? 25.101 -3.468 -19.612 1.00 82.94 179 ARG A C 1
ATOM 1414 O O . ARG A 1 179 ? 25.483 -2.939 -20.654 1.00 82.94 179 ARG A O 1
ATOM 1421 N N . GLU A 1 180 ? 25.764 -4.434 -18.990 1.00 85.06 180 GLU A N 1
ATOM 1422 C CA . GLU A 1 180 ? 27.012 -5.031 -19.468 1.00 85.06 180 GLU A CA 1
ATOM 1423 C C . GLU A 1 180 ? 26.792 -5.749 -20.804 1.00 85.06 180 GLU A C 1
ATOM 1425 O O . GLU A 1 180 ? 27.501 -5.457 -21.763 1.00 85.06 180 GLU A O 1
ATOM 1430 N N . GLU A 1 181 ? 25.736 -6.559 -20.940 1.00 80.50 181 GLU A N 1
ATOM 1431 C CA . GLU A 1 181 ? 25.382 -7.219 -22.206 1.00 80.50 181 GLU A CA 1
ATOM 1432 C C . GLU A 1 181 ? 25.135 -6.191 -23.324 1.00 80.50 181 GLU A C 1
ATOM 1434 O O . GLU A 1 181 ? 25.504 -6.406 -24.485 1.00 80.50 181 GLU A O 1
ATOM 1439 N N . ARG A 1 182 ? 24.537 -5.039 -22.995 1.00 74.44 182 ARG A N 1
ATOM 1440 C CA . ARG A 1 182 ? 24.343 -3.945 -23.957 1.00 74.44 182 ARG A CA 1
ATOM 1441 C C . ARG A 1 182 ? 25.657 -3.266 -24.343 1.00 74.44 182 ARG A C 1
ATOM 1443 O O . ARG A 1 182 ? 25.803 -2.870 -25.499 1.00 74.44 182 ARG A O 1
ATOM 1450 N N . GLU A 1 183 ? 26.577 -3.081 -23.400 1.00 78.38 183 GLU A N 1
ATOM 1451 C CA . GLU A 1 183 ? 27.892 -2.486 -23.662 1.00 78.38 183 GLU A CA 1
ATOM 1452 C C . GLU A 1 183 ? 28.786 -3.431 -24.477 1.00 78.38 183 GLU A C 1
ATOM 1454 O O . GLU A 1 183 ? 29.419 -2.983 -25.434 1.00 78.38 183 GLU A O 1
ATOM 1459 N N . GLU A 1 184 ? 28.760 -4.734 -24.188 1.00 76.50 184 GLU A N 1
ATOM 1460 C CA . GLU A 1 184 ? 29.467 -5.767 -24.954 1.00 76.50 184 GLU A CA 1
ATOM 1461 C C . GLU A 1 184 ? 28.932 -5.895 -26.388 1.00 76.50 184 GLU A C 1
ATOM 1463 O O . GLU A 1 184 ? 29.706 -6.059 -27.331 1.00 76.50 184 GLU A O 1
ATOM 1468 N N . ASN A 1 185 ? 27.617 -5.753 -26.585 1.00 71.25 185 ASN A N 1
ATOM 1469 C CA . ASN A 1 185 ? 26.973 -5.854 -27.900 1.00 71.25 185 ASN A CA 1
ATOM 1470 C C . ASN A 1 185 ? 26.789 -4.503 -28.615 1.00 71.25 185 ASN A C 1
ATOM 1472 O O . ASN A 1 185 ? 26.009 -4.406 -29.567 1.00 71.25 185 ASN A O 1
ATOM 1476 N N . LYS A 1 186 ? 27.494 -3.447 -28.191 1.00 66.69 186 LYS A N 1
ATOM 1477 C CA . LYS A 1 186 ? 27.332 -2.083 -28.729 1.00 66.69 186 LYS A CA 1
ATOM 1478 C C . LYS A 1 186 ? 27.623 -1.968 -30.234 1.00 66.69 186 LYS A C 1
ATOM 1480 O O . LYS A 1 186 ? 27.053 -1.097 -30.892 1.00 66.69 186 LYS A O 1
ATOM 1485 N N . ASP A 1 187 ? 28.460 -2.853 -30.772 1.00 67.25 187 ASP A N 1
ATOM 1486 C CA . ASP A 1 187 ? 28.835 -2.880 -32.192 1.00 67.25 187 ASP A CA 1
ATOM 1487 C C . ASP A 1 187 ? 27.877 -3.716 -33.067 1.00 67.25 187 ASP A C 1
ATOM 1489 O O . ASP A 1 187 ? 27.940 -3.650 -34.299 1.00 67.25 187 ASP A O 1
ATOM 1493 N N . ASP A 1 188 ? 26.946 -4.466 -32.466 1.00 69.62 188 ASP A N 1
ATOM 1494 C CA . ASP A 1 188 ? 25.918 -5.215 -33.190 1.00 69.62 188 ASP A CA 1
ATOM 1495 C C . ASP A 1 188 ? 24.629 -4.382 -33.301 1.00 69.62 188 ASP A C 1
ATOM 1497 O O . ASP A 1 188 ? 23.760 -4.364 -32.421 1.00 69.62 188 ASP A O 1
ATOM 1501 N N . ALA A 1 189 ? 24.496 -3.697 -34.443 1.00 61.06 189 ALA A N 1
ATOM 1502 C CA . ALA A 1 189 ? 23.361 -2.836 -34.788 1.00 61.06 189 ALA A CA 1
ATOM 1503 C C . ALA A 1 189 ? 21.984 -3.534 -34.727 1.00 61.06 189 ALA A C 1
ATOM 1505 O O . ALA A 1 189 ? 20.959 -2.849 -34.736 1.00 61.06 189 ALA A O 1
ATOM 1506 N N . TRP A 1 190 ? 21.942 -4.870 -34.666 1.00 62.75 190 TRP A N 1
ATOM 1507 C CA . TRP A 1 190 ? 20.712 -5.658 -34.576 1.00 62.75 190 TRP A CA 1
ATOM 1508 C C . TRP A 1 190 ? 20.436 -6.192 -33.161 1.00 62.75 190 TRP A C 1
ATOM 1510 O O . TRP A 1 190 ? 19.271 -6.439 -32.843 1.00 62.75 190 TRP A O 1
ATOM 1520 N N . ARG A 1 191 ? 21.452 -6.314 -32.289 1.00 58.94 191 ARG A N 1
ATOM 1521 C CA . ARG A 1 191 ? 21.291 -6.720 -30.873 1.00 58.94 191 ARG A CA 1
ATOM 1522 C C . ARG A 1 191 ? 21.030 -5.563 -29.909 1.00 58.94 191 ARG A C 1
ATOM 1524 O O . ARG A 1 191 ? 20.428 -5.789 -28.866 1.00 58.94 191 ARG A O 1
ATOM 1531 N N . GLY A 1 192 ? 21.380 -4.326 -30.265 1.00 56.84 192 GLY A N 1
ATOM 1532 C CA . GLY A 1 192 ? 21.198 -3.141 -29.405 1.00 56.84 192 GLY A CA 1
ATOM 1533 C C . GLY A 1 192 ? 19.745 -2.726 -29.093 1.00 56.84 192 GLY A C 1
ATOM 1534 O O . GLY A 1 192 ? 19.524 -1.749 -28.374 1.00 56.84 192 GLY A O 1
ATOM 1535 N N . GLY A 1 193 ? 18.740 -3.442 -29.609 1.00 60.59 193 GLY A N 1
ATOM 1536 C CA . GLY A 1 193 ? 17.325 -3.145 -29.387 1.00 60.59 193 GLY A CA 1
ATOM 1537 C C . GLY A 1 193 ? 16.844 -1.844 -30.047 1.00 60.59 193 GLY A C 1
ATOM 1538 O O . GLY A 1 193 ? 17.599 -1.074 -30.641 1.00 60.59 193 GLY A O 1
ATOM 1539 N N . ASN A 1 194 ? 15.534 -1.586 -29.980 1.00 58.56 194 ASN A N 1
ATOM 1540 C CA . ASN A 1 194 ? 14.944 -0.396 -30.593 1.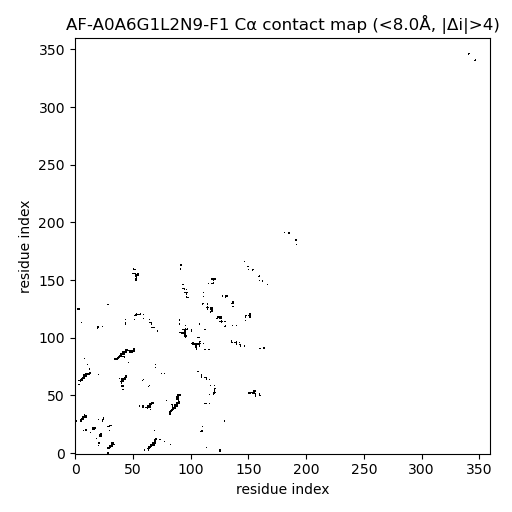00 58.56 194 ASN A CA 1
ATOM 1541 C C . ASN A 1 194 ? 15.403 0.882 -29.868 1.00 58.56 194 ASN A C 1
ATOM 1543 O O . ASN A 1 194 ? 14.865 1.235 -28.815 1.00 58.56 194 ASN A O 1
ATOM 1547 N N . MET A 1 195 ? 16.338 1.620 -30.473 1.00 55.31 195 MET A N 1
ATOM 1548 C CA . MET A 1 195 ? 16.864 2.887 -29.950 1.00 55.31 195 MET A CA 1
ATOM 1549 C C . MET A 1 195 ? 15.803 3.988 -29.769 1.00 55.31 195 MET A C 1
ATOM 1551 O O . MET A 1 195 ? 16.107 5.014 -29.173 1.00 55.31 195 MET A O 1
ATOM 1555 N N . ASN A 1 196 ? 14.565 3.803 -30.242 1.00 57.41 196 ASN A N 1
ATOM 1556 C CA . ASN A 1 196 ? 13.463 4.740 -30.001 1.00 57.41 196 ASN A CA 1
ATOM 1557 C C . ASN A 1 196 ? 12.764 4.551 -28.632 1.00 57.41 196 ASN A C 1
ATOM 1559 O O . ASN A 1 196 ? 11.866 5.311 -28.292 1.00 57.41 196 ASN A O 1
ATOM 1563 N N . ARG A 1 197 ? 13.154 3.544 -27.829 1.00 53.38 197 ARG A N 1
ATOM 1564 C CA . ARG A 1 197 ? 12.767 3.410 -26.405 1.00 53.38 197 ARG A CA 1
ATOM 1565 C C . ARG A 1 197 ? 13.848 3.943 -25.453 1.00 53.38 197 ARG A C 1
ATOM 1567 O O . ARG A 1 197 ? 13.961 3.478 -24.321 1.00 53.38 197 ARG A O 1
ATOM 1574 N N . ARG A 1 198 ? 14.670 4.897 -25.900 1.00 51.50 198 ARG A N 1
ATOM 1575 C CA . ARG A 1 198 ? 15.580 5.628 -25.010 1.00 51.50 198 ARG A CA 1
ATOM 1576 C C . ARG A 1 198 ? 14.745 6.330 -23.931 1.00 51.50 198 ARG A C 1
ATOM 1578 O O . ARG A 1 198 ? 13.941 7.198 -24.254 1.00 51.50 198 ARG A O 1
ATOM 1585 N N . ARG A 1 199 ? 14.947 5.989 -22.654 1.00 51.50 199 ARG A N 1
ATOM 1586 C CA . ARG A 1 199 ? 14.844 7.014 -21.607 1.00 51.50 199 ARG A CA 1
ATOM 1587 C C . ARG A 1 199 ? 16.016 7.950 -21.876 1.00 51.50 199 ARG A C 1
ATOM 1589 O O . ARG A 1 199 ? 17.145 7.471 -21.929 1.00 51.50 199 ARG A O 1
ATOM 1596 N N . MET A 1 200 ? 15.746 9.222 -22.150 1.00 38.84 200 MET A N 1
ATOM 1597 C CA . MET A 1 200 ? 16.797 10.228 -22.049 1.00 38.84 200 MET A CA 1
ATOM 1598 C C . MET A 1 200 ? 17.260 10.200 -20.592 1.00 38.84 200 MET A C 1
ATOM 1600 O O . MET A 1 200 ? 16.433 10.279 -19.684 1.00 38.84 200 MET A O 1
ATOM 1604 N N . ASP A 1 201 ? 18.538 9.903 -20.409 1.00 44.16 201 ASP A N 1
ATOM 1605 C CA . ASP A 1 201 ? 19.213 9.998 -19.127 1.00 44.16 201 ASP A CA 1
ATOM 1606 C C . ASP A 1 201 ? 19.462 11.488 -18.904 1.00 44.16 201 ASP A C 1
ATOM 1608 O O . ASP A 1 201 ? 20.130 12.120 -19.722 1.00 44.16 201 ASP A O 1
ATOM 1612 N N . ASP A 1 202 ? 18.824 12.052 -17.885 1.00 41.09 202 ASP A N 1
ATOM 1613 C CA . ASP A 1 202 ? 19.064 13.424 -17.447 1.00 41.09 202 ASP A CA 1
ATOM 1614 C C . ASP A 1 202 ? 20.243 13.335 -16.476 1.00 41.09 202 ASP A C 1
ATOM 1616 O O . ASP A 1 202 ? 20.075 13.118 -15.276 1.00 41.09 202 ASP A O 1
ATOM 1620 N N . SER A 1 203 ? 21.453 13.309 -17.035 1.00 42.25 203 SER A N 1
ATOM 1621 C CA . SER A 1 203 ? 22.683 13.426 -16.263 1.00 42.25 203 SER A CA 1
ATOM 1622 C C . SER A 1 203 ? 23.037 14.905 -16.173 1.00 42.25 203 SER A C 1
ATOM 1624 O O . SER A 1 203 ? 23.416 15.500 -17.182 1.00 42.25 203 SER A O 1
ATOM 1626 N N . ASP A 1 204 ? 22.888 15.448 -14.967 1.00 40.94 204 ASP A N 1
ATOM 1627 C CA . ASP A 1 204 ? 23.223 16.809 -14.555 1.00 40.94 204 ASP A CA 1
ATOM 1628 C C . ASP A 1 204 ? 24.563 17.303 -15.139 1.00 40.94 204 ASP A C 1
ATOM 1630 O O . ASP A 1 204 ? 25.637 16.821 -14.769 1.00 40.94 204 ASP A O 1
ATOM 1634 N N . GLU A 1 205 ? 24.502 18.324 -15.993 1.00 38.53 205 GLU A N 1
ATOM 1635 C CA . GLU A 1 205 ? 25.506 19.389 -16.022 1.00 38.53 205 GLU A CA 1
ATOM 1636 C C . GLU A 1 205 ? 24.787 20.662 -15.558 1.00 38.53 205 GLU A C 1
ATOM 1638 O O . GLU A 1 205 ? 23.818 21.102 -16.172 1.00 38.53 205 GLU A O 1
ATOM 1643 N N . GLU A 1 206 ? 25.217 21.185 -14.409 1.00 41.81 206 GLU A N 1
ATOM 1644 C CA . GLU A 1 206 ? 24.752 22.447 -13.839 1.00 41.81 206 GLU A CA 1
ATOM 1645 C C . GLU A 1 206 ? 24.995 23.595 -14.833 1.00 41.81 206 GLU A C 1
ATOM 1647 O O . GLU A 1 206 ? 26.144 23.899 -15.148 1.00 41.81 206 GLU A O 1
ATOM 1652 N N . ASP A 1 207 ? 23.929 24.264 -15.271 1.00 34.19 207 ASP A N 1
ATOM 1653 C CA . ASP A 1 207 ? 23.968 25.694 -15.581 1.00 34.19 207 ASP A CA 1
ATOM 1654 C C . ASP A 1 207 ? 22.588 26.290 -15.259 1.00 34.19 207 ASP A C 1
ATOM 1656 O O . ASP A 1 207 ? 21.563 25.907 -15.829 1.00 34.19 207 ASP A O 1
ATOM 1660 N N . ASP A 1 208 ? 22.575 27.179 -14.266 1.00 42.25 208 ASP A N 1
ATOM 1661 C CA . ASP A 1 208 ? 21.438 28.014 -13.891 1.00 42.25 208 ASP A CA 1
ATOM 1662 C C . ASP A 1 208 ? 21.046 28.915 -15.075 1.00 42.25 208 ASP A C 1
ATOM 1664 O O . ASP A 1 208 ? 21.861 29.717 -15.523 1.00 42.25 208 ASP A O 1
ATOM 1668 N N . ASP A 1 209 ? 19.790 28.848 -15.523 1.00 33.53 209 ASP A N 1
ATOM 1669 C CA . ASP A 1 209 ? 19.029 30.039 -15.923 1.00 33.53 209 ASP A CA 1
ATOM 1670 C C . ASP A 1 209 ? 17.521 29.717 -15.998 1.00 33.53 209 ASP A C 1
ATOM 1672 O O . ASP A 1 209 ? 17.051 28.891 -16.784 1.00 33.53 209 ASP A O 1
ATOM 1676 N N . ASP A 1 210 ? 16.756 30.391 -15.137 1.00 42.69 210 ASP A N 1
ATOM 1677 C CA . ASP A 1 210 ? 15.296 30.370 -15.057 1.00 42.69 210 ASP A CA 1
ATOM 1678 C C . ASP A 1 210 ? 14.636 30.832 -16.371 1.00 42.69 210 ASP A C 1
ATOM 1680 O O . ASP A 1 210 ? 14.853 31.965 -16.797 1.00 42.69 210 ASP A O 1
ATOM 1684 N N . HIS A 1 211 ? 13.722 30.032 -16.941 1.00 32.81 211 HIS A N 1
ATOM 1685 C CA . HIS A 1 211 ? 12.507 30.537 -17.605 1.00 32.81 211 HIS A CA 1
ATOM 1686 C C . HIS A 1 211 ? 11.450 29.434 -17.836 1.00 32.81 211 HIS A C 1
ATOM 1688 O O . HIS A 1 211 ? 11.605 28.545 -18.671 1.00 32.81 211 HIS A O 1
ATOM 1694 N N . ASP A 1 212 ? 10.323 29.548 -17.124 1.00 40.66 212 ASP A N 1
ATOM 1695 C CA . ASP A 1 212 ? 9.076 28.805 -17.348 1.00 40.66 212 ASP A CA 1
ATOM 1696 C C . ASP A 1 212 ? 8.460 29.087 -18.737 1.00 40.66 212 ASP A C 1
ATOM 1698 O O . ASP A 1 212 ? 8.267 30.247 -19.109 1.00 40.66 212 ASP A O 1
ATOM 1702 N N . SER A 1 213 ? 8.022 28.041 -19.453 1.00 31.88 213 SER A N 1
ATOM 1703 C CA . SER A 1 213 ? 6.751 28.058 -20.207 1.00 31.88 213 SER A CA 1
ATOM 1704 C C . SER A 1 213 ? 6.279 26.655 -20.634 1.00 31.88 213 SER A C 1
ATOM 1706 O O . SER A 1 213 ? 7.006 25.869 -21.237 1.00 31.88 213 SER A O 1
ATOM 1708 N N . ASP A 1 214 ? 5.017 26.367 -20.303 1.00 33.97 214 ASP A N 1
ATOM 1709 C CA . ASP A 1 214 ? 4.197 25.225 -20.724 1.00 33.97 214 ASP A CA 1
ATOM 1710 C C . ASP A 1 214 ? 4.100 25.060 -22.256 1.00 33.97 214 ASP A C 1
ATOM 1712 O O . ASP A 1 214 ? 3.882 26.043 -22.958 1.00 33.97 214 ASP A O 1
ATOM 1716 N N . ALA A 1 215 ? 4.085 23.812 -22.756 1.00 32.75 215 ALA A N 1
ATOM 1717 C CA . ALA A 1 215 ? 3.094 23.335 -23.741 1.00 32.75 215 ALA A CA 1
ATOM 1718 C C . ALA A 1 215 ? 3.259 21.841 -24.102 1.00 32.75 215 ALA A C 1
ATOM 1720 O O . ALA A 1 215 ? 4.316 21.341 -24.475 1.00 32.75 215 ALA A O 1
ATOM 1721 N N . SER A 1 216 ? 2.133 21.139 -24.035 1.00 39.75 216 SER A N 1
ATOM 1722 C CA . SER A 1 216 ? 1.854 19.740 -24.371 1.00 39.75 216 SER A CA 1
ATOM 1723 C C . SER A 1 216 ? 2.020 19.341 -25.849 1.00 39.75 216 SER A C 1
ATOM 1725 O O . SER A 1 216 ? 1.582 20.089 -26.716 1.00 39.75 216 SER A O 1
ATOM 1727 N N . SER A 1 217 ? 2.428 18.088 -26.129 1.00 33.94 217 SER A N 1
ATOM 1728 C CA . SER A 1 217 ? 1.904 17.274 -27.257 1.00 33.94 217 SER A CA 1
ATOM 1729 C C . SER A 1 217 ? 2.344 15.798 -27.138 1.00 33.94 217 SER A C 1
ATOM 1731 O O . SER A 1 217 ? 3.515 15.475 -27.294 1.00 33.94 217 SER A O 1
ATOM 1733 N N . ILE A 1 218 ? 1.559 14.892 -26.546 1.00 38.69 218 ILE A N 1
ATOM 1734 C CA . ILE A 1 218 ? 0.603 13.953 -27.175 1.00 38.69 218 ILE A CA 1
ATOM 1735 C C . ILE A 1 218 ? 0.964 13.421 -28.580 1.00 38.69 218 ILE A C 1
ATOM 1737 O O . ILE A 1 218 ? 1.074 14.169 -29.540 1.00 38.69 218 ILE A O 1
ATOM 1741 N N . GLY A 1 219 ? 1.072 12.091 -28.721 1.00 31.83 219 GLY A N 1
ATOM 1742 C CA . GLY A 1 219 ? 1.238 11.446 -30.032 1.00 31.83 219 GLY A CA 1
ATOM 1743 C C . GLY A 1 219 ? 1.578 9.953 -29.988 1.00 31.83 219 GLY A C 1
ATOM 1744 O O . GLY A 1 219 ? 2.650 9.550 -30.426 1.00 31.83 219 GLY A O 1
ATOM 1745 N N . GLY A 1 220 ? 0.682 9.120 -29.448 1.00 34.75 220 GLY A N 1
ATOM 1746 C CA . GLY A 1 220 ? 0.810 7.658 -29.481 1.00 34.75 220 GLY A CA 1
ATOM 1747 C C . GLY A 1 220 ? 0.429 7.062 -30.843 1.00 34.75 220 GLY A C 1
ATOM 1748 O O . GLY A 1 220 ? -0.626 7.377 -31.386 1.00 34.75 220 GLY A O 1
ATOM 1749 N N . ILE A 1 221 ? 1.259 6.159 -31.370 1.00 36.09 221 ILE A N 1
ATOM 1750 C CA . ILE A 1 221 ? 0.951 5.327 -32.544 1.00 36.09 221 ILE A CA 1
ATOM 1751 C C . ILE A 1 221 ? 0.349 3.985 -32.098 1.00 36.09 221 ILE A C 1
ATOM 1753 O O . ILE A 1 221 ? 0.966 3.216 -31.364 1.00 36.09 221 ILE A O 1
ATOM 1757 N N . HIS A 1 222 ? -0.884 3.714 -32.528 1.00 35.44 222 HIS A N 1
ATOM 1758 C CA . HIS A 1 222 ? -1.644 2.502 -32.218 1.00 35.44 222 HIS A CA 1
ATOM 1759 C C . HIS A 1 222 ? -1.414 1.460 -33.328 1.00 35.44 222 HIS A C 1
ATOM 1761 O O . HIS A 1 222 ? -1.888 1.633 -34.450 1.00 35.44 222 HIS A O 1
ATOM 1767 N N . LEU A 1 223 ? -0.675 0.387 -33.032 1.00 35.06 223 LEU A N 1
ATOM 1768 C CA . LEU A 1 223 ? -0.566 -0.788 -33.903 1.00 35.06 223 LEU A CA 1
ATOM 1769 C C . LEU A 1 223 ? -1.753 -1.717 -33.619 1.00 35.06 223 LEU A C 1
ATOM 1771 O O . LEU A 1 223 ? -1.883 -2.253 -32.521 1.00 35.06 223 LEU A O 1
ATOM 1775 N N . GLY A 1 224 ? -2.640 -1.859 -34.606 1.00 33.38 224 GLY A N 1
ATOM 1776 C CA . GLY A 1 224 ? -3.841 -2.684 -34.524 1.00 33.38 224 GLY A CA 1
ATOM 1777 C C . GLY A 1 224 ? -3.531 -4.180 -34.466 1.00 33.38 224 GLY A C 1
ATOM 1778 O O . GLY A 1 224 ? -2.915 -4.728 -35.378 1.00 33.38 224 GLY A O 1
ATOM 1779 N N . GLY A 1 225 ? -4.012 -4.835 -33.409 1.00 36.22 225 GLY A N 1
ATOM 1780 C CA . GLY A 1 225 ? -4.254 -6.277 -33.371 1.00 36.22 225 GLY A CA 1
ATOM 1781 C C . GLY A 1 225 ? -5.721 -6.602 -33.710 1.00 36.22 225 GLY A C 1
ATOM 1782 O O . GLY A 1 225 ? -6.577 -5.722 -33.576 1.00 36.22 225 GLY A O 1
ATOM 1783 N N . PRO A 1 226 ? -6.037 -7.830 -34.166 1.00 37.88 226 PRO A N 1
ATOM 1784 C CA . PRO A 1 226 ? -7.349 -8.179 -34.712 1.00 37.88 226 PRO A CA 1
ATOM 1785 C C . PRO A 1 226 ? -8.425 -8.307 -33.627 1.00 37.88 226 PRO A C 1
ATOM 1787 O O . PRO A 1 226 ? -8.167 -8.799 -32.529 1.00 37.88 226 PRO A O 1
ATOM 1790 N N . THR A 1 227 ? -9.651 -7.900 -33.957 1.00 38.91 227 THR A N 1
ATOM 1791 C CA . THR A 1 227 ? -10.831 -8.008 -33.092 1.00 38.91 227 THR A CA 1
ATOM 1792 C C . THR A 1 227 ? -11.421 -9.429 -33.044 1.00 38.91 227 THR A C 1
ATOM 1794 O O . THR A 1 227 ? -11.217 -10.215 -33.970 1.00 38.91 227 THR A O 1
ATOM 1797 N N . PRO A 1 228 ? -12.179 -9.770 -31.982 1.00 36.19 228 PRO A N 1
ATOM 1798 C CA . PRO A 1 228 ? -12.614 -11.130 -31.675 1.00 36.19 228 PRO A CA 1
ATOM 1799 C C . PRO A 1 228 ? -14.002 -11.458 -32.244 1.00 36.19 228 PRO A C 1
ATOM 1801 O O . PRO A 1 228 ? -14.927 -10.656 -32.119 1.00 36.19 228 PRO A O 1
ATOM 1804 N N . GLY A 1 229 ? -14.173 -12.679 -32.764 1.00 41.06 229 GLY A N 1
ATOM 1805 C CA . GLY A 1 229 ? -15.494 -13.288 -32.941 1.00 41.06 229 GLY A CA 1
ATOM 1806 C C . GLY A 1 229 ? -15.682 -14.104 -34.216 1.00 41.06 229 GLY A C 1
ATOM 1807 O O . GLY A 1 229 ? -16.395 -13.665 -35.106 1.00 41.06 229 GLY A O 1
ATOM 1808 N N . GLU A 1 230 ? -15.141 -15.322 -34.266 1.00 34.62 230 GLU A N 1
ATOM 1809 C CA . GLU A 1 230 ? -15.686 -16.376 -35.132 1.00 34.62 230 GLU A CA 1
ATOM 1810 C C . GLU A 1 230 ? -15.342 -17.754 -34.545 1.00 34.62 230 GLU A C 1
ATOM 1812 O O . GLU A 1 230 ? -14.177 -18.080 -34.331 1.00 34.62 230 GLU A O 1
ATOM 1817 N N . GLN A 1 231 ? -16.369 -18.539 -34.203 1.00 39.94 231 GLN A N 1
ATOM 1818 C CA . GLN A 1 231 ? -16.226 -19.941 -33.795 1.00 39.94 231 GLN A CA 1
ATOM 1819 C C . GLN A 1 231 ? -16.301 -20.855 -35.021 1.00 39.94 231 GLN A C 1
ATOM 1821 O O . GLN A 1 231 ? -17.060 -20.568 -35.948 1.00 39.94 231 GLN A O 1
ATOM 1826 N N . PRO A 1 232 ? -15.670 -22.037 -34.950 1.00 32.50 232 PRO A N 1
ATOM 1827 C CA . PRO A 1 232 ? -16.443 -23.235 -35.265 1.00 32.50 232 PRO A CA 1
ATOM 1828 C C . PRO A 1 232 ? -16.258 -24.370 -34.244 1.00 32.50 232 PRO A C 1
ATOM 1830 O O . PRO A 1 232 ? -15.239 -24.502 -33.571 1.00 32.50 232 PRO A O 1
ATOM 1833 N N . SER A 1 233 ? -17.302 -25.189 -34.145 1.00 32.69 233 SER A N 1
ATOM 1834 C CA . SER A 1 233 ? -17.455 -26.387 -33.313 1.00 32.69 233 SER A CA 1
ATOM 1835 C C . SER A 1 233 ? -17.343 -27.676 -34.181 1.00 32.69 233 SER A C 1
ATOM 1837 O O . SER A 1 233 ? -16.975 -27.574 -35.350 1.00 32.69 233 SER A O 1
ATOM 1839 N N . PRO A 1 234 ? -17.621 -28.901 -33.682 1.00 47.69 234 PRO A N 1
ATOM 1840 C CA . PRO A 1 234 ? -16.656 -29.773 -32.995 1.00 47.69 234 PRO A CA 1
ATOM 1841 C C . PRO A 1 234 ? -16.554 -31.192 -33.612 1.00 47.69 234 PRO A C 1
ATOM 1843 O O . PRO A 1 234 ? -17.558 -31.728 -34.072 1.00 47.69 234 PRO A O 1
ATOM 1846 N N . ILE A 1 235 ? -15.400 -31.876 -33.519 1.00 31.47 235 ILE A N 1
ATOM 1847 C CA . ILE A 1 235 ? -15.321 -33.352 -33.650 1.00 31.47 235 ILE A CA 1
ATOM 1848 C C . ILE A 1 235 ? -14.361 -33.932 -32.599 1.00 31.47 235 ILE A C 1
ATOM 1850 O O . ILE A 1 235 ? -13.395 -33.302 -32.182 1.00 31.47 235 ILE A O 1
ATOM 1854 N N . HIS A 1 236 ? -14.736 -35.118 -32.131 1.00 29.45 236 HIS A N 1
ATOM 1855 C CA . HIS A 1 236 ? -14.501 -35.732 -30.833 1.00 29.45 236 HIS A CA 1
ATOM 1856 C C . HIS A 1 236 ? -13.511 -36.915 -30.889 1.00 29.45 236 HIS A C 1
ATOM 1858 O O . HIS A 1 236 ? -13.556 -37.690 -31.840 1.00 29.45 236 HIS A O 1
ATOM 1864 N N . GLY A 1 237 ? -12.749 -37.087 -29.797 1.00 27.41 237 GLY A N 1
ATOM 1865 C CA . GLY A 1 237 ? -12.197 -38.345 -29.261 1.00 27.41 237 GLY A CA 1
ATOM 1866 C C . GLY A 1 237 ? -10.864 -38.854 -29.829 1.00 27.41 237 GLY A C 1
ATOM 1867 O O . GLY A 1 237 ? -10.603 -38.694 -31.010 1.00 27.41 237 GLY A O 1
ATOM 1868 N N . THR A 1 238 ? -9.971 -39.525 -29.094 1.00 25.08 238 THR A N 1
ATOM 1869 C CA . THR A 1 238 ? -9.851 -39.935 -27.677 1.00 25.08 238 THR A CA 1
ATOM 1870 C C . THR A 1 238 ? -8.431 -40.532 -27.521 1.00 25.08 238 THR A C 1
ATOM 1872 O O . THR A 1 238 ? -7.847 -40.964 -28.511 1.00 25.08 238 THR A O 1
ATOM 1875 N N . SER A 1 239 ? -7.949 -40.620 -26.272 1.00 26.33 239 SER A N 1
ATOM 1876 C CA . SER A 1 239 ? -6.881 -41.496 -25.727 1.00 26.33 239 SER A CA 1
ATOM 1877 C C . SER A 1 239 ? -5.401 -41.200 -26.026 1.00 26.33 239 SER A C 1
ATOM 1879 O O . SER A 1 239 ? -4.904 -41.458 -27.111 1.00 26.33 239 SER A O 1
ATOM 1881 N N . THR A 1 240 ? -4.746 -40.709 -24.964 1.00 28.45 240 THR A N 1
ATOM 1882 C CA . THR A 1 240 ? -3.570 -41.258 -24.250 1.00 28.45 240 THR A CA 1
ATOM 1883 C C . THR A 1 240 ? -2.345 -41.788 -25.000 1.00 28.45 240 THR A C 1
ATOM 1885 O O . THR A 1 240 ? -2.441 -42.697 -25.812 1.00 28.45 240 THR A O 1
ATOM 1888 N N . GLU A 1 241 ? -1.213 -41.351 -24.444 1.00 29.58 241 GLU A N 1
ATOM 1889 C CA . GLU A 1 241 ? 0.079 -42.019 -24.233 1.00 29.58 241 GLU A CA 1
ATOM 1890 C C . GLU A 1 241 ? 1.282 -41.287 -24.836 1.00 29.58 241 GLU A C 1
ATOM 1892 O O . GLU A 1 241 ? 1.222 -40.634 -25.872 1.00 29.58 241 GLU A O 1
ATOM 1897 N N . THR A 1 242 ? 2.322 -41.319 -24.012 1.00 40.38 242 THR A N 1
ATOM 1898 C CA . THR A 1 242 ? 3.688 -40.823 -24.128 1.00 40.38 242 THR A CA 1
ATOM 1899 C C . THR A 1 242 ? 4.323 -41.070 -25.488 1.00 40.38 242 THR A C 1
ATOM 1901 O O . THR A 1 242 ? 4.122 -42.142 -26.036 1.00 40.38 242 THR A O 1
ATOM 1904 N N . ASP A 1 243 ? 5.161 -40.141 -25.955 1.00 31.41 243 ASP A N 1
ATOM 1905 C CA . ASP A 1 243 ? 6.559 -40.459 -26.266 1.00 31.41 243 ASP A CA 1
ATOM 1906 C C . ASP A 1 243 ? 7.400 -39.189 -26.482 1.00 31.41 243 ASP A C 1
ATOM 1908 O O . ASP A 1 243 ? 6.960 -38.174 -27.024 1.00 31.41 243 ASP A O 1
ATOM 1912 N N . ASP A 1 244 ? 8.603 -39.280 -25.927 1.00 43.12 244 ASP A N 1
ATOM 1913 C CA . ASP A 1 244 ? 9.795 -38.479 -26.169 1.00 43.12 244 ASP A CA 1
ATOM 1914 C C . ASP A 1 244 ? 10.159 -38.525 -27.658 1.00 43.12 244 ASP A C 1
ATOM 1916 O O . ASP A 1 244 ? 10.213 -39.607 -28.226 1.00 43.12 244 ASP A O 1
ATOM 1920 N N . ASP A 1 245 ? 10.421 -37.373 -28.277 1.00 34.50 245 ASP A N 1
ATOM 1921 C CA . ASP A 1 245 ? 11.267 -37.322 -29.472 1.00 34.50 245 ASP A CA 1
ATOM 1922 C C . ASP A 1 245 ? 11.896 -35.934 -29.613 1.00 34.50 245 ASP A C 1
ATOM 1924 O O . ASP A 1 245 ? 11.449 -35.020 -30.316 1.00 34.50 245 ASP A O 1
ATOM 1928 N N . SER A 1 246 ? 12.992 -35.796 -28.879 1.00 46.97 246 SER A N 1
ATOM 1929 C CA . SER A 1 246 ? 14.046 -34.833 -29.149 1.00 46.97 246 SER A CA 1
ATOM 1930 C C . SER A 1 246 ? 14.669 -35.105 -30.526 1.00 46.97 246 SER A C 1
ATOM 1932 O O . SER A 1 246 ? 15.557 -35.944 -30.645 1.00 46.97 246 SER A O 1
ATOM 1934 N N . ALA A 1 247 ? 14.268 -34.363 -31.561 1.00 36.59 247 ALA A N 1
ATOM 1935 C CA . ALA A 1 247 ? 15.045 -34.248 -32.798 1.00 36.59 247 ALA A CA 1
ATOM 1936 C C . ALA A 1 247 ? 14.734 -32.936 -33.534 1.00 36.59 247 ALA A C 1
ATOM 1938 O O . ALA A 1 247 ? 13.853 -32.862 -34.390 1.00 36.59 247 ALA A O 1
ATOM 1939 N N . PHE A 1 248 ? 15.500 -31.886 -33.229 1.00 44.62 248 PHE A N 1
ATOM 1940 C CA . PHE A 1 248 ? 15.705 -30.812 -34.199 1.00 44.62 248 PHE A CA 1
ATOM 1941 C C . PHE A 1 248 ? 16.443 -31.409 -35.410 1.00 44.62 248 PHE A C 1
ATOM 1943 O O . PHE A 1 248 ? 17.477 -32.053 -35.207 1.00 44.62 248 PHE A O 1
ATOM 1950 N N . PRO A 1 249 ? 15.954 -31.240 -36.652 1.00 42.50 249 PRO A N 1
ATOM 1951 C CA . PRO A 1 249 ? 16.713 -31.667 -37.818 1.00 42.50 249 PRO A CA 1
ATOM 1952 C C . PRO A 1 249 ? 18.005 -30.834 -37.925 1.00 42.50 249 PRO A C 1
ATOM 1954 O O . PRO A 1 249 ? 17.987 -29.639 -37.611 1.00 42.50 249 PRO A O 1
ATOM 1957 N N . PRO A 1 250 ? 19.132 -31.453 -38.318 1.00 40.81 250 PRO A N 1
ATOM 1958 C CA . PRO A 1 250 ? 20.425 -30.792 -38.349 1.00 40.81 250 PRO A CA 1
ATOM 1959 C C . PRO A 1 250 ? 20.510 -29.751 -39.468 1.00 40.81 250 PRO A C 1
ATOM 1961 O O . PRO A 1 250 ? 19.841 -29.840 -40.494 1.00 40.81 250 PRO A O 1
ATOM 1964 N N . SER A 1 251 ? 21.377 -28.778 -39.215 1.00 53.44 251 SER A N 1
ATOM 1965 C CA . SER A 1 251 ? 21.825 -27.704 -40.090 1.00 53.44 251 SER A CA 1
ATOM 1966 C C . SER A 1 251 ? 22.435 -28.200 -41.406 1.00 53.44 251 SER A C 1
ATOM 1968 O O . SER A 1 251 ? 23.531 -28.752 -41.406 1.00 53.44 251 SER A O 1
ATOM 1970 N N . ASP A 1 252 ? 21.738 -27.909 -42.491 1.00 53.44 252 ASP A N 1
ATOM 1971 C CA . ASP A 1 252 ? 22.202 -27.654 -43.860 1.00 53.44 252 ASP A CA 1
ATOM 1972 C C . ASP A 1 252 ? 21.064 -26.752 -44.377 1.00 53.44 252 ASP A C 1
ATOM 1974 O O . ASP A 1 252 ? 19.900 -27.126 -44.288 1.00 53.44 252 ASP A O 1
ATOM 1978 N N . ASP A 1 253 ? 21.219 -25.455 -44.638 1.00 56.78 253 ASP A N 1
ATOM 1979 C CA . ASP A 1 253 ? 22.091 -24.896 -45.657 1.00 56.78 253 ASP A CA 1
ATOM 1980 C C . ASP A 1 253 ? 22.365 -23.402 -45.359 1.00 56.78 253 ASP A C 1
ATOM 1982 O O . ASP A 1 253 ? 21.614 -22.498 -45.747 1.00 56.78 253 ASP A O 1
ATOM 1986 N N . GLU A 1 254 ? 23.464 -23.096 -44.663 1.00 65.44 254 GLU A N 1
ATOM 1987 C CA . GLU A 1 254 ? 23.940 -21.705 -44.545 1.00 65.44 254 GLU A CA 1
ATOM 1988 C C . GLU A 1 254 ? 24.294 -21.130 -45.931 1.00 65.44 254 GLU A C 1
ATOM 1990 O O . GLU A 1 254 ? 24.114 -19.934 -46.185 1.00 65.44 254 GLU A O 1
ATOM 1995 N N . GLU A 1 255 ? 24.698 -22.001 -46.862 1.00 63.72 255 GLU A N 1
ATOM 1996 C CA . GLU A 1 255 ? 24.956 -21.665 -48.261 1.00 63.72 255 GLU A CA 1
ATOM 1997 C C . GLU A 1 255 ? 23.677 -21.312 -49.037 1.00 63.72 255 GLU A C 1
ATOM 1999 O O . GLU A 1 255 ? 23.681 -20.292 -49.728 1.00 63.72 255 GLU A O 1
ATOM 2004 N N . GLU A 1 256 ? 22.554 -22.028 -48.876 1.00 67.44 256 GLU A N 1
ATOM 2005 C CA . GLU A 1 256 ? 21.289 -21.631 -49.528 1.00 67.44 256 GLU A CA 1
ATOM 2006 C C . GLU A 1 256 ? 20.773 -20.296 -48.978 1.00 67.44 256 GLU A C 1
ATOM 2008 O O . GLU A 1 256 ? 20.298 -19.435 -49.728 1.00 67.44 256 GLU A O 1
ATOM 2013 N N . MET A 1 257 ? 20.915 -20.070 -47.670 1.00 70.12 257 MET A N 1
ATOM 2014 C CA . MET A 1 257 ? 20.541 -18.798 -47.048 1.00 70.12 257 MET A CA 1
ATOM 2015 C C . MET A 1 257 ? 21.449 -17.647 -47.508 1.00 70.12 257 MET A C 1
ATOM 2017 O O . MET A 1 257 ? 20.978 -16.516 -47.687 1.00 70.12 257 MET A O 1
ATOM 2021 N N . ALA A 1 258 ? 22.734 -17.915 -47.757 1.00 76.56 258 ALA A N 1
ATOM 2022 C CA . ALA A 1 258 ? 23.658 -16.955 -48.355 1.00 76.56 258 ALA A CA 1
ATOM 2023 C C . ALA A 1 258 ? 23.330 -16.682 -49.835 1.00 76.56 258 ALA A C 1
ATOM 2025 O O . ALA A 1 258 ? 23.360 -15.523 -50.267 1.00 76.56 258 ALA A O 1
ATOM 2026 N N . GLU A 1 259 ? 22.944 -17.702 -50.604 1.00 76.44 259 GLU A N 1
ATOM 2027 C CA . GLU A 1 259 ? 22.509 -17.553 -51.996 1.00 76.44 259 GLU A CA 1
ATOM 2028 C C . GLU A 1 259 ? 21.208 -16.754 -52.109 1.00 76.44 259 GLU A C 1
ATOM 2030 O O . GLU A 1 259 ? 21.112 -15.852 -52.950 1.00 76.44 259 GLU A O 1
ATOM 2035 N N . LEU A 1 260 ? 20.243 -16.991 -51.217 1.00 69.88 260 LEU A N 1
ATOM 2036 C CA . LEU A 1 260 ? 19.007 -16.211 -51.123 1.00 69.88 260 LEU A CA 1
ATOM 2037 C C . LEU A 1 260 ? 19.297 -14.736 -50.816 1.00 69.88 260 LEU A C 1
ATOM 2039 O O . LEU A 1 260 ? 18.780 -13.854 -51.507 1.00 69.88 260 LEU A O 1
ATOM 2043 N N . ARG A 1 261 ? 20.188 -14.442 -49.859 1.00 77.56 261 ARG A N 1
ATOM 2044 C CA . ARG A 1 261 ? 20.613 -13.061 -49.548 1.00 77.56 261 ARG A CA 1
ATOM 2045 C C . ARG A 1 261 ? 21.275 -12.384 -50.748 1.00 77.56 261 ARG A C 1
ATOM 2047 O O . ARG A 1 261 ? 20.955 -11.237 -51.068 1.00 77.56 261 ARG A O 1
ATOM 2054 N N . ARG A 1 262 ? 22.151 -13.099 -51.460 1.00 79.81 262 ARG A N 1
ATOM 2055 C CA . ARG A 1 262 ? 22.846 -12.581 -52.649 1.00 79.81 262 ARG A CA 1
ATOM 2056 C C . ARG A 1 262 ? 21.875 -12.314 -53.801 1.00 79.81 262 ARG A C 1
ATOM 2058 O O . ARG A 1 262 ? 22.008 -11.308 -54.496 1.00 79.81 262 ARG A O 1
ATOM 2065 N N . ARG A 1 263 ? 20.868 -13.174 -53.971 1.00 78.94 263 ARG A N 1
ATOM 2066 C CA . ARG A 1 263 ? 19.824 -13.052 -54.999 1.00 78.94 263 ARG A CA 1
ATOM 2067 C C . ARG A 1 263 ? 18.863 -11.895 -54.726 1.00 78.94 263 ARG A C 1
ATOM 2069 O O . ARG A 1 263 ? 18.476 -11.207 -55.668 1.00 78.94 263 ARG A O 1
ATOM 2076 N N . VAL A 1 264 ? 18.536 -11.634 -53.460 1.00 75.12 264 VAL A N 1
ATOM 2077 C CA . VAL A 1 264 ? 17.724 -10.475 -53.049 1.00 75.12 264 VAL A CA 1
ATOM 2078 C C . VAL A 1 264 ? 18.493 -9.166 -53.255 1.00 75.12 264 VAL A C 1
ATOM 2080 O O . VAL A 1 264 ? 17.947 -8.236 -53.843 1.00 75.12 264 VAL A O 1
ATOM 2083 N N . LEU A 1 265 ? 19.777 -9.106 -52.888 1.00 71.88 265 LEU A N 1
ATOM 2084 C CA . LEU A 1 265 ? 20.627 -7.922 -53.105 1.00 71.88 265 LEU A CA 1
ATOM 2085 C C . LEU A 1 265 ? 20.911 -7.632 -54.588 1.00 71.88 265 LEU A C 1
ATOM 2087 O O . LEU A 1 265 ? 21.064 -6.476 -54.974 1.00 71.88 265 LEU A O 1
ATOM 2091 N N . ALA A 1 266 ? 20.967 -8.669 -55.428 1.00 72.25 266 ALA A N 1
ATOM 2092 C CA . ALA A 1 266 ? 21.136 -8.525 -56.874 1.00 72.25 266 ALA A CA 1
ATOM 2093 C C . ALA A 1 266 ? 19.827 -8.190 -57.613 1.00 72.25 266 ALA A C 1
ATOM 2095 O O . ALA A 1 266 ? 19.854 -7.873 -58.808 1.00 72.25 266 ALA A O 1
ATOM 2096 N N . SER A 1 267 ? 18.676 -8.263 -56.935 1.00 77.50 267 SER A N 1
ATOM 2097 C CA . SER A 1 267 ? 17.409 -7.854 -57.528 1.00 77.50 267 SER A CA 1
ATOM 2098 C C . SER A 1 267 ? 17.373 -6.328 -57.648 1.00 77.50 267 SER A C 1
ATOM 2100 O O . SER A 1 267 ? 17.581 -5.588 -56.689 1.00 77.50 267 SER A O 1
ATOM 2102 N N . LYS A 1 268 ? 17.180 -5.840 -58.876 1.00 71.69 268 LYS A N 1
ATOM 2103 C CA . LYS A 1 268 ? 17.130 -4.405 -59.159 1.00 71.69 268 LYS A CA 1
ATOM 2104 C C . LYS A 1 268 ? 15.908 -3.809 -58.448 1.00 71.69 268 LYS A C 1
ATOM 2106 O O . LYS A 1 268 ? 14.803 -4.300 -58.693 1.00 71.69 268 LYS A O 1
ATOM 2111 N N . PRO A 1 269 ? 16.052 -2.751 -57.633 1.00 68.44 269 PRO A N 1
ATOM 2112 C CA . PRO A 1 269 ? 14.893 -2.021 -57.150 1.00 68.44 269 PRO A CA 1
ATOM 2113 C C . PRO A 1 269 ? 14.147 -1.426 -58.348 1.00 68.44 269 PRO A C 1
ATOM 2115 O O . PRO A 1 269 ? 14.751 -1.114 -59.381 1.00 68.44 269 PRO A O 1
ATOM 2118 N N . PHE A 1 270 ? 12.825 -1.307 -58.209 1.00 50.69 270 PHE A N 1
ATOM 2119 C CA . PHE A 1 270 ? 11.937 -0.687 -59.188 1.00 50.69 270 PHE A CA 1
ATOM 2120 C C . PHE A 1 270 ? 12.597 0.546 -59.812 1.00 50.69 270 PHE A C 1
ATOM 2122 O O . PHE A 1 270 ? 12.919 1.515 -59.126 1.00 50.69 270 PHE A O 1
ATOM 2129 N N . SER A 1 271 ? 12.822 0.494 -61.125 1.00 49.44 271 SER A N 1
ATOM 2130 C CA . SER A 1 271 ? 13.327 1.637 -61.872 1.00 49.44 271 SER A CA 1
ATOM 2131 C C . SER A 1 271 ? 12.274 2.738 -61.834 1.00 49.44 271 SER A C 1
ATOM 2133 O O . SER A 1 271 ? 11.237 2.634 -62.487 1.00 49.44 271 SER A O 1
ATOM 2135 N N . ILE A 1 272 ? 12.536 3.792 -61.065 1.00 53.75 272 ILE A N 1
ATOM 2136 C CA . ILE A 1 272 ? 11.853 5.070 -61.239 1.00 53.75 272 ILE A CA 1
ATOM 2137 C C . ILE A 1 272 ? 12.348 5.597 -62.593 1.00 53.75 272 ILE A C 1
ATOM 2139 O O . ILE A 1 272 ? 13.556 5.805 -62.735 1.00 53.75 272 ILE A O 1
ATOM 2143 N N . PRO A 1 273 ? 11.485 5.752 -63.613 1.00 52.84 273 PRO A N 1
ATOM 2144 C CA . PRO A 1 273 ? 11.924 6.295 -64.888 1.00 52.84 273 PRO A CA 1
ATOM 2145 C C . PRO A 1 273 ? 12.529 7.678 -64.644 1.00 52.84 273 PRO A C 1
ATOM 2147 O O . PRO A 1 273 ? 11.919 8.530 -63.993 1.00 52.84 273 PRO A O 1
ATOM 2150 N N . SER A 1 274 ? 13.752 7.868 -65.138 1.00 49.88 274 SER A N 1
ATOM 2151 C CA . SER A 1 274 ? 14.476 9.132 -65.095 1.00 49.88 274 SER A CA 1
ATOM 2152 C C . SER A 1 274 ? 13.584 10.253 -65.619 1.00 49.88 274 SER A C 1
ATOM 2154 O O . SER A 1 274 ? 13.024 10.154 -66.711 1.00 49.88 274 SER A O 1
ATOM 2156 N N . ALA A 1 275 ? 13.445 11.309 -64.823 1.00 55.78 275 ALA A N 1
ATOM 2157 C CA . ALA A 1 275 ? 12.729 12.512 -65.198 1.00 55.78 275 ALA A CA 1
ATOM 2158 C C . ALA A 1 275 ? 13.441 13.203 -66.371 1.00 55.78 275 ALA A C 1
ATOM 2160 O O . ALA A 1 275 ? 14.364 13.988 -66.183 1.00 55.78 275 ALA A O 1
ATOM 2161 N N . SER A 1 276 ? 12.993 12.917 -67.586 1.00 55.59 276 SER A N 1
ATOM 2162 C CA . SER A 1 276 ? 13.223 13.755 -68.757 1.00 55.59 276 SER A CA 1
ATOM 2163 C C . SER A 1 276 ? 11.982 13.668 -69.638 1.00 55.59 276 SER A C 1
ATOM 2165 O O . SER A 1 276 ? 11.576 12.578 -70.032 1.00 55.59 276 SER A O 1
ATOM 2167 N N . ASP A 1 277 ? 11.384 14.834 -69.881 1.00 57.12 277 ASP A N 1
ATOM 2168 C CA . ASP A 1 277 ? 10.224 15.106 -70.736 1.00 57.12 277 ASP A CA 1
ATOM 2169 C C . ASP A 1 277 ? 8.836 14.742 -70.183 1.00 57.12 277 ASP A C 1
ATOM 2171 O O . ASP A 1 277 ? 8.091 13.927 -70.725 1.00 57.12 277 ASP A O 1
ATOM 2175 N N . LYS A 1 278 ? 8.413 15.468 -69.140 1.00 57.09 278 LYS A N 1
ATOM 2176 C CA . LYS A 1 278 ? 6.993 15.830 -68.991 1.00 57.09 278 LYS A CA 1
ATOM 2177 C C . LYS A 1 278 ? 6.851 17.344 -69.172 1.00 57.09 278 LYS A C 1
ATOM 2179 O O . LYS A 1 278 ? 7.577 18.080 -68.503 1.00 57.09 278 LYS A O 1
ATOM 2184 N N . PRO A 1 279 ? 5.941 17.833 -70.035 1.00 60.97 279 PRO A N 1
ATOM 2185 C CA . PRO A 1 279 ? 5.684 19.263 -70.138 1.00 60.97 279 PRO A CA 1
ATOM 2186 C C . PRO A 1 279 ? 5.160 19.782 -68.794 1.00 60.97 279 PRO A C 1
ATOM 2188 O O . PRO A 1 279 ? 4.221 19.222 -68.225 1.00 60.97 279 PRO A O 1
ATOM 2191 N N . LEU A 1 280 ? 5.788 20.843 -68.281 1.00 60.72 280 LEU A N 1
ATOM 2192 C CA . LEU A 1 280 ? 5.330 21.548 -67.085 1.00 60.72 280 LEU A CA 1
ATOM 2193 C C . LEU A 1 280 ? 3.886 22.033 -67.308 1.00 60.72 280 LEU A C 1
ATOM 2195 O O . LEU A 1 280 ? 3.619 22.671 -68.332 1.00 60.72 280 LEU A O 1
ATOM 2199 N N . PRO A 1 281 ? 2.943 21.758 -66.389 1.00 58.00 281 PRO A N 1
ATOM 2200 C CA . PRO A 1 281 ? 1.588 22.269 -66.521 1.00 58.00 281 PRO A CA 1
ATOM 2201 C C . PRO A 1 281 ? 1.606 23.801 -66.463 1.00 58.00 281 PRO A C 1
ATOM 2203 O O . PRO A 1 281 ? 2.258 24.400 -65.605 1.00 58.00 281 PRO A O 1
ATOM 2206 N N . GLN A 1 282 ? 0.893 24.442 -67.392 1.00 63.84 282 GLN A N 1
ATOM 2207 C CA . GLN A 1 282 ? 0.798 25.898 -67.434 1.00 63.84 282 GLN A CA 1
ATOM 2208 C C . GLN A 1 282 ? 0.108 26.419 -66.170 1.00 63.84 282 GLN A C 1
ATOM 2210 O O . GLN A 1 282 ? -1.002 26.013 -65.825 1.00 63.84 282 GLN A O 1
ATOM 2215 N N . ARG A 1 283 ? 0.773 27.353 -65.488 1.00 63.03 283 ARG A N 1
ATOM 2216 C CA . ARG A 1 283 ? 0.225 28.062 -64.334 1.00 63.03 283 ARG A CA 1
ATOM 2217 C C . ARG A 1 283 ? -0.844 29.040 -64.819 1.00 63.03 283 ARG A C 1
ATOM 2219 O O . ARG A 1 283 ? -0.521 30.103 -65.342 1.00 63.03 283 ARG A O 1
ATOM 2226 N N . ILE A 1 284 ? -2.112 28.681 -64.648 1.00 65.94 284 ILE A N 1
ATOM 2227 C CA . ILE A 1 284 ? -3.236 29.590 -64.896 1.00 65.94 284 ILE A CA 1
ATOM 2228 C C . ILE A 1 284 ? -3.157 30.713 -63.855 1.00 65.94 284 ILE A C 1
ATOM 2230 O O . ILE A 1 284 ? -3.082 30.448 -62.653 1.00 65.94 284 ILE A O 1
ATOM 2234 N N . GLN A 1 285 ? -3.125 31.968 -64.307 1.00 62.44 285 GLN A N 1
ATOM 2235 C CA . GLN A 1 285 ? -3.171 33.108 -63.394 1.00 62.44 285 GLN A CA 1
ATOM 2236 C C . GLN A 1 285 ? -4.540 33.169 -62.712 1.00 62.44 285 GLN A C 1
ATOM 2238 O O . GLN A 1 285 ? -5.580 33.018 -63.352 1.00 62.44 285 GLN A O 1
ATOM 2243 N N . ARG A 1 286 ? -4.524 33.390 -61.396 1.00 56.31 286 ARG A N 1
ATOM 2244 C CA . ARG A 1 286 ? -5.728 33.611 -60.593 1.00 56.31 286 ARG A CA 1
ATOM 2245 C C . ARG A 1 286 ? -6.483 34.835 -61.150 1.00 56.31 286 ARG A C 1
ATOM 2247 O O . ARG A 1 286 ? -5.829 35.855 -61.368 1.00 56.31 286 ARG A O 1
ATOM 2254 N N . PRO A 1 287 ? -7.812 34.772 -61.358 1.00 51.66 287 PRO A N 1
ATOM 2255 C CA . PRO A 1 287 ? -8.591 35.935 -61.773 1.00 51.66 287 PRO A CA 1
ATOM 2256 C C . PRO A 1 287 ? -8.401 37.069 -60.766 1.00 51.66 287 PRO A C 1
ATOM 2258 O O . PRO A 1 287 ? -8.593 36.869 -59.565 1.00 51.66 287 PRO A O 1
ATOM 2261 N N . GLN A 1 288 ? -7.984 38.238 -61.246 1.00 54.06 288 GLN A N 1
ATOM 2262 C CA . GLN A 1 288 ? -7.971 39.450 -60.440 1.00 54.06 288 GLN A CA 1
ATOM 2263 C C . GLN A 1 288 ? -9.366 40.064 -60.494 1.00 54.06 288 GLN A C 1
ATOM 2265 O O . GLN A 1 288 ? -9.843 40.445 -61.561 1.00 54.06 288 GLN A O 1
ATOM 2270 N N . ASP A 1 289 ? -10.018 40.120 -59.339 1.00 48.53 289 ASP A N 1
ATOM 2271 C CA . ASP A 1 289 ? -11.273 40.837 -59.150 1.00 48.53 289 ASP A CA 1
ATOM 2272 C C . ASP A 1 289 ? -10.955 42.346 -59.078 1.00 48.53 289 ASP A C 1
ATOM 2274 O O . ASP A 1 289 ? -10.167 42.750 -58.215 1.00 48.53 289 ASP A O 1
ATOM 2278 N N . PRO A 1 290 ? -11.503 43.208 -59.954 1.00 52.78 290 PRO A N 1
ATOM 2279 C CA . PRO A 1 290 ? -11.117 44.621 -60.051 1.00 52.78 290 PRO A CA 1
ATOM 2280 C C . PRO A 1 290 ? -11.665 45.516 -58.921 1.00 52.78 290 PRO A C 1
ATOM 2282 O O . PRO A 1 290 ? -11.687 46.736 -59.061 1.00 52.78 290 PRO A O 1
ATOM 2285 N N . THR A 1 291 ? -12.125 44.951 -57.802 1.00 50.84 291 THR A N 1
ATOM 2286 C CA . THR A 1 291 ? -12.844 45.688 -56.745 1.00 50.84 291 THR A CA 1
ATOM 2287 C C . THR A 1 291 ? -12.110 45.801 -55.407 1.00 50.84 291 THR A C 1
ATOM 2289 O O . THR A 1 291 ? -12.671 46.364 -54.468 1.00 50.84 291 THR A O 1
ATOM 2292 N N . LYS A 1 292 ? -10.850 45.354 -55.287 1.00 47.34 292 LYS A N 1
ATOM 2293 C CA . LYS A 1 292 ? -10.051 45.567 -54.062 1.00 47.34 292 LYS A CA 1
ATOM 2294 C C . LYS A 1 292 ? -8.904 46.566 -54.278 1.00 47.34 292 LYS A C 1
ATOM 2296 O O . LYS A 1 292 ? -8.110 46.369 -55.197 1.00 47.34 292 LYS A O 1
ATOM 2301 N N . PRO A 1 293 ? -8.789 47.626 -53.451 1.00 43.50 293 PRO A N 1
ATOM 2302 C CA . PRO A 1 293 ? -7.721 48.609 -53.584 1.00 43.50 293 PRO A CA 1
ATOM 2303 C C . PRO A 1 293 ? -6.364 48.013 -53.190 1.00 43.50 293 PRO A C 1
ATOM 2305 O O . PRO A 1 293 ? -6.238 47.290 -52.203 1.00 43.50 293 PRO A O 1
ATOM 2308 N N . VAL A 1 294 ? -5.351 48.344 -53.990 1.00 48.28 294 VAL A N 1
ATOM 2309 C CA . VAL A 1 294 ? -3.938 48.007 -53.788 1.00 48.28 294 VAL A CA 1
ATOM 2310 C C . VAL A 1 294 ? -3.419 48.774 -52.573 1.00 48.28 294 VAL A C 1
ATOM 2312 O O . VAL A 1 294 ? -3.410 50.003 -52.593 1.00 48.28 294 VAL A O 1
ATOM 2315 N N . GLN A 1 295 ? -2.964 48.074 -51.534 1.00 42.75 295 GLN A N 1
ATOM 2316 C CA . GLN A 1 295 ? -2.166 48.686 -50.472 1.00 42.75 295 GLN A CA 1
ATOM 2317 C C . GLN A 1 295 ? -0.698 48.301 -50.651 1.00 42.75 295 GLN A C 1
ATOM 2319 O O . GLN A 1 295 ? -0.334 47.130 -50.738 1.00 42.75 295 GLN A O 1
ATOM 2324 N N . SER A 1 296 ? 0.116 49.342 -50.788 1.00 43.53 296 SER A N 1
ATOM 2325 C CA . SER A 1 296 ? 1.568 49.334 -50.894 1.00 43.53 296 SER A CA 1
ATOM 2326 C C . SER A 1 296 ? 2.214 48.798 -49.622 1.00 43.53 296 SER A C 1
ATOM 2328 O O . SER A 1 296 ? 1.869 49.229 -48.525 1.00 43.53 296 SER A O 1
ATOM 2330 N N . ILE A 1 297 ? 3.192 47.917 -49.792 1.00 43.19 297 ILE A N 1
ATOM 2331 C CA . ILE A 1 297 ? 4.059 47.415 -48.728 1.00 43.19 297 ILE A CA 1
ATOM 2332 C C . ILE A 1 297 ? 5.108 48.497 -48.419 1.00 43.19 297 ILE A C 1
ATOM 2334 O O . ILE A 1 297 ? 5.810 48.896 -49.353 1.00 43.19 297 ILE A O 1
ATOM 2338 N N . PRO A 1 298 ? 5.276 48.961 -47.170 1.00 40.75 298 PRO A N 1
ATOM 2339 C CA . PRO A 1 298 ? 6.516 49.586 -46.751 1.00 40.75 298 PRO A CA 1
ATOM 2340 C C . PRO A 1 298 ? 7.426 48.532 -46.108 1.00 40.75 298 PRO A C 1
ATOM 2342 O O . PRO A 1 298 ? 7.006 47.774 -45.236 1.00 40.75 298 PRO A O 1
ATOM 2345 N N . ALA A 1 299 ? 8.674 48.494 -46.559 1.00 46.19 299 ALA A N 1
ATOM 2346 C CA . ALA A 1 299 ? 9.775 47.891 -45.826 1.00 46.19 299 ALA A CA 1
ATOM 2347 C C . ALA A 1 299 ? 10.498 49.020 -45.085 1.00 46.19 299 ALA A C 1
ATOM 2349 O O . ALA A 1 299 ? 10.834 50.013 -45.726 1.00 46.19 299 ALA A O 1
ATOM 2350 N N . ASP A 1 300 ? 10.667 48.897 -43.768 1.00 31.25 300 ASP A N 1
ATOM 2351 C CA . ASP A 1 300 ? 11.984 48.977 -43.122 1.00 31.25 300 ASP A CA 1
ATOM 2352 C C . ASP A 1 300 ? 11.896 48.894 -41.587 1.00 31.25 300 ASP A C 1
ATOM 2354 O O . ASP A 1 300 ? 11.015 49.471 -4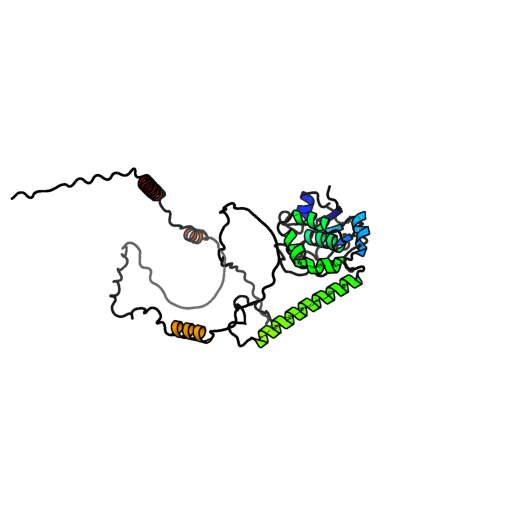0.958 1.00 31.25 300 ASP A O 1
ATOM 2358 N N . SER A 1 301 ? 12.886 48.176 -41.052 1.00 33.62 301 SER A N 1
ATOM 2359 C CA . SER A 1 301 ? 13.644 48.435 -39.822 1.00 33.62 301 SER A CA 1
ATOM 2360 C C . SER A 1 301 ? 12.962 48.490 -38.447 1.00 33.62 301 SER A C 1
ATOM 2362 O O . SER A 1 301 ? 12.388 49.495 -38.053 1.00 33.62 301 SER A O 1
ATOM 2364 N N . ASP A 1 302 ? 13.260 47.426 -37.694 1.00 36.69 302 ASP A N 1
ATOM 2365 C CA . ASP A 1 302 ? 14.017 47.418 -36.427 1.00 36.69 302 ASP A CA 1
ATOM 2366 C C . ASP A 1 302 ? 13.400 48.002 -35.138 1.00 36.69 302 ASP A C 1
ATOM 2368 O O . ASP A 1 302 ? 12.804 49.073 -35.116 1.00 36.69 302 ASP A O 1
ATOM 2372 N N . ALA A 1 303 ? 13.725 47.297 -34.049 1.00 39.78 303 ALA A N 1
ATOM 2373 C CA . ALA A 1 303 ? 13.769 47.743 -32.657 1.00 39.78 303 ALA A CA 1
ATOM 2374 C C . ALA A 1 303 ? 12.458 47.924 -31.844 1.00 39.78 303 ALA A C 1
ATOM 2376 O O . ALA A 1 303 ? 11.710 48.884 -31.993 1.00 39.78 303 ALA A O 1
ATOM 2377 N N . GLU A 1 304 ? 12.373 47.056 -30.825 1.00 36.31 304 GLU A N 1
ATOM 2378 C CA . GLU A 1 304 ? 11.992 47.338 -29.431 1.00 36.31 304 GLU A CA 1
ATOM 2379 C C . GLU A 1 304 ? 10.516 47.516 -29.013 1.00 36.31 304 GLU A C 1
ATOM 2381 O O . GLU A 1 304 ? 9.716 48.234 -29.602 1.00 36.31 304 GLU A O 1
ATOM 2386 N N . SER A 1 305 ? 10.286 46.980 -27.809 1.00 35.38 305 SER A N 1
ATOM 2387 C CA . SER A 1 305 ? 9.270 47.322 -26.805 1.00 35.38 305 SER A CA 1
ATOM 2388 C C . SER A 1 305 ? 7.920 46.599 -26.803 1.00 35.38 305 SER A C 1
ATOM 2390 O O . SER A 1 305 ? 7.082 46.690 -27.693 1.00 35.38 305 SER A O 1
ATOM 2392 N N . ALA A 1 306 ? 7.741 45.923 -25.670 1.00 39.47 306 ALA A N 1
ATOM 2393 C CA . ALA A 1 306 ? 6.552 45.287 -25.137 1.00 39.47 306 ALA A CA 1
ATOM 2394 C C . ALA A 1 306 ? 5.380 46.253 -24.888 1.00 39.47 306 ALA A C 1
ATOM 2396 O O . ALA A 1 306 ? 5.618 47.382 -24.470 1.00 39.47 306 ALA A O 1
ATOM 2397 N N . SER A 1 307 ? 4.142 45.750 -25.003 1.00 37.56 307 SER A N 1
ATOM 2398 C CA . SER A 1 307 ? 3.145 45.674 -23.910 1.00 37.56 307 SER A CA 1
ATOM 2399 C C . SER A 1 307 ? 1.730 45.314 -24.410 1.00 37.56 307 SER A C 1
ATOM 2401 O O . SER A 1 307 ? 1.336 45.695 -25.504 1.00 37.56 307 SER A O 1
ATOM 2403 N N . GLU A 1 308 ? 0.973 44.661 -23.517 1.00 31.34 308 GLU A N 1
ATOM 2404 C CA . GLU A 1 308 ? -0.503 44.633 -23.391 1.00 31.34 308 GLU A CA 1
ATOM 2405 C C . GLU A 1 308 ? -1.375 43.749 -24.314 1.00 31.34 308 GLU A C 1
ATOM 2407 O O . GLU A 1 308 ? -1.733 44.101 -25.430 1.00 31.34 308 GLU A O 1
ATOM 2412 N N . VAL A 1 309 ? -1.770 42.601 -23.738 1.00 43.81 309 VAL A N 1
ATOM 2413 C CA . VAL A 1 309 ? -3.133 42.024 -23.621 1.00 43.81 309 VAL A CA 1
ATOM 2414 C C . VAL A 1 309 ? -4.242 42.636 -24.496 1.00 43.81 309 VAL A C 1
ATOM 2416 O O . VAL A 1 309 ? -4.655 43.759 -24.237 1.00 43.81 309 VAL A O 1
ATOM 2419 N N . ASP A 1 310 ? -4.862 41.822 -25.361 1.00 32.03 310 ASP A N 1
ATOM 2420 C CA . ASP A 1 310 ? -6.319 41.574 -25.338 1.00 32.03 310 ASP A CA 1
ATOM 2421 C C . ASP A 1 310 ? -6.669 40.312 -26.150 1.00 32.03 310 ASP A C 1
ATOM 2423 O O . ASP A 1 310 ? -5.981 39.968 -27.110 1.00 32.03 310 ASP A O 1
ATOM 2427 N N . GLY A 1 311 ? -7.690 39.582 -25.703 1.00 45.50 311 GLY A N 1
ATOM 2428 C CA . GLY A 1 311 ? -8.056 38.256 -26.193 1.00 45.50 311 GLY A CA 1
ATOM 2429 C C . GLY A 1 311 ? -9.055 38.242 -27.352 1.00 45.50 311 GLY A C 1
ATOM 2430 O O . GLY A 1 311 ? -9.769 39.208 -27.601 1.00 45.50 311 GLY A O 1
ATOM 2431 N N . GLY A 1 312 ? -9.154 37.067 -27.980 1.00 46.34 312 GLY A N 1
ATOM 2432 C CA . GLY A 1 312 ? -10.245 36.690 -28.879 1.00 46.34 312 GLY A CA 1
ATOM 2433 C C . GLY A 1 312 ? -9.779 36.365 -30.294 1.00 46.34 312 GLY A C 1
ATOM 2434 O O . GLY A 1 312 ? -9.559 37.279 -31.076 1.00 46.34 312 GLY A O 1
ATOM 2435 N N . ASP A 1 313 ? -9.608 35.071 -30.585 1.00 45.12 313 ASP A N 1
ATOM 2436 C CA . ASP A 1 313 ? -10.164 34.393 -31.773 1.00 45.12 313 ASP A CA 1
ATOM 2437 C C . ASP A 1 313 ? -9.595 32.960 -31.870 1.00 45.12 313 ASP A C 1
ATOM 2439 O O . ASP A 1 313 ? -8.708 32.665 -32.669 1.00 45.12 313 ASP A O 1
ATOM 2443 N N . ASP A 1 314 ? -10.127 32.050 -31.044 1.00 54.19 314 ASP A N 1
ATOM 2444 C CA . ASP A 1 314 ? -9.902 30.594 -31.165 1.00 54.19 314 ASP A CA 1
ATOM 2445 C C . ASP A 1 314 ? -10.934 29.918 -32.105 1.00 54.19 314 ASP A C 1
ATOM 2447 O O . ASP A 1 314 ? -10.828 28.732 -32.423 1.00 54.19 314 ASP A O 1
ATOM 2451 N N . ASP A 1 315 ? -11.918 30.668 -32.615 1.00 56.38 315 ASP A N 1
ATOM 2452 C CA . ASP A 1 315 ? -13.053 30.116 -33.373 1.00 56.38 315 ASP A CA 1
ATOM 2453 C C . ASP A 1 315 ? -12.708 29.758 -34.837 1.00 56.38 315 ASP A C 1
ATOM 2455 O O . ASP A 1 315 ? -13.394 28.945 -35.473 1.00 56.38 315 ASP A O 1
ATOM 2459 N N . ASP A 1 316 ? -11.626 30.317 -35.387 1.00 55.69 316 ASP A N 1
ATOM 2460 C CA . ASP A 1 316 ? -11.222 30.082 -36.781 1.00 55.69 316 ASP A CA 1
ATOM 2461 C C . ASP A 1 316 ? -10.408 28.789 -36.960 1.00 55.69 316 ASP A C 1
ATOM 2463 O O . ASP A 1 316 ? -10.467 28.150 -38.019 1.00 55.69 316 ASP A O 1
ATOM 2467 N N . PHE A 1 317 ? -9.686 28.346 -35.927 1.00 50.19 317 PHE A N 1
ATOM 2468 C CA . PHE A 1 317 ? -8.859 27.137 -36.003 1.00 50.19 317 PHE A CA 1
ATOM 2469 C C . PHE A 1 317 ? -9.691 25.856 -35.811 1.00 50.19 317 PHE A C 1
ATOM 2471 O O . PHE A 1 317 ? -9.491 24.860 -36.518 1.00 50.19 317 PHE A O 1
ATOM 2478 N N . ASP A 1 318 ? -10.710 25.910 -34.950 1.00 56.28 318 ASP A N 1
ATOM 2479 C CA . ASP A 1 318 ? -11.641 24.799 -34.714 1.00 56.28 318 ASP A CA 1
ATOM 2480 C C . ASP A 1 318 ? -12.578 24.536 -35.906 1.00 56.28 318 ASP A C 1
ATOM 2482 O O . ASP A 1 318 ? -12.982 23.392 -36.157 1.00 56.28 318 ASP A O 1
ATOM 2486 N N . ASN A 1 319 ? -12.882 25.561 -36.708 1.00 60.84 319 ASN A N 1
ATOM 2487 C CA . ASN A 1 319 ? -13.671 25.406 -37.935 1.00 60.84 319 ASN A CA 1
ATOM 2488 C C . ASN A 1 319 ? -12.904 24.672 -39.049 1.00 60.84 319 ASN A C 1
ATOM 2490 O O . ASN A 1 319 ? -13.509 23.965 -39.860 1.00 60.84 319 ASN A O 1
ATOM 2494 N N . ILE A 1 320 ? -11.573 24.784 -39.075 1.00 60.53 320 ILE A N 1
ATOM 2495 C CA . ILE A 1 320 ? -10.715 24.070 -40.031 1.00 60.53 320 ILE A CA 1
ATOM 2496 C C . ILE A 1 320 ? -10.545 22.595 -39.637 1.00 60.53 320 ILE A C 1
ATOM 2498 O O . ILE A 1 320 ? -10.570 21.724 -40.510 1.00 60.53 320 ILE A O 1
ATOM 2502 N N . MET A 1 321 ? -10.442 22.287 -38.340 1.00 57.88 321 MET A N 1
ATOM 2503 C CA . MET A 1 321 ? -10.311 20.907 -37.839 1.00 57.88 321 MET A CA 1
ATOM 2504 C C . MET A 1 321 ? -11.601 20.076 -37.966 1.00 57.88 321 MET A C 1
ATOM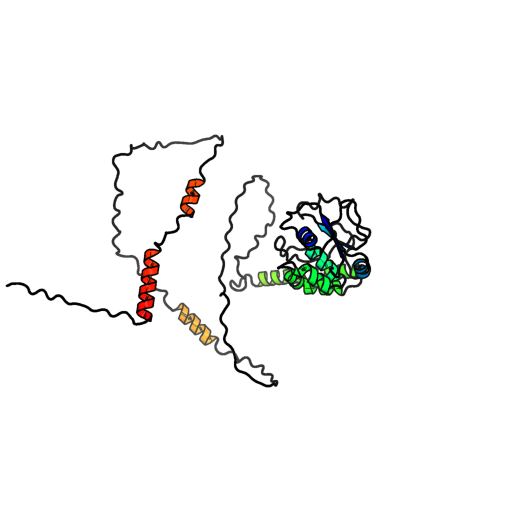 2506 O O . MET A 1 321 ? -11.531 18.851 -38.069 1.00 57.88 321 MET A O 1
ATOM 2510 N N . ASN A 1 322 ? -12.775 20.714 -38.019 1.00 58.47 322 ASN A N 1
ATOM 2511 C CA . ASN A 1 322 ? -14.072 20.032 -38.136 1.00 58.47 322 ASN A CA 1
ATOM 2512 C C . ASN A 1 322 ? -14.574 19.832 -39.581 1.00 58.47 322 ASN A C 1
ATOM 2514 O O . ASN A 1 322 ? -15.650 19.263 -39.793 1.00 58.47 322 ASN A O 1
ATOM 2518 N N . ALA A 1 323 ? -13.812 20.246 -40.596 1.00 60.78 323 ALA A N 1
ATOM 2519 C CA . ALA A 1 323 ? -14.182 20.098 -42.003 1.00 60.78 323 ALA A CA 1
ATOM 2520 C C . ALA A 1 323 ? -13.944 18.664 -42.530 1.00 60.78 323 ALA A C 1
ATOM 2522 O O . ALA A 1 323 ? -13.075 18.413 -43.365 1.00 60.78 323 ALA A O 1
ATOM 2523 N N . ALA A 1 324 ? -14.738 17.695 -42.067 1.00 50.84 324 ALA A N 1
ATOM 2524 C CA . ALA A 1 324 ? -14.817 16.377 -42.696 1.00 50.84 324 ALA A CA 1
ATOM 2525 C C . ALA A 1 324 ? -15.657 16.447 -43.992 1.00 50.84 324 ALA A C 1
ATOM 2527 O O . ALA A 1 324 ? -16.695 17.117 -44.015 1.00 50.84 324 ALA A O 1
ATOM 2528 N N . PRO A 1 325 ? -15.281 15.745 -45.080 1.00 50.84 325 PRO A N 1
ATOM 2529 C CA . PRO A 1 325 ? -16.078 15.738 -46.300 1.00 50.84 325 PRO A CA 1
ATOM 2530 C C . PRO A 1 325 ? -17.420 15.038 -46.046 1.00 50.84 325 PRO A C 1
ATOM 2532 O O . PRO A 1 325 ? -17.484 13.830 -45.806 1.00 50.84 325 PRO A O 1
ATOM 2535 N N . VAL A 1 326 ? -18.510 15.804 -46.115 1.00 51.31 326 VAL A N 1
ATOM 2536 C CA . VAL A 1 326 ? -19.875 15.281 -46.015 1.00 51.31 326 VAL A CA 1
ATOM 2537 C C . VAL A 1 326 ? -20.163 14.464 -47.273 1.00 51.31 326 VAL A C 1
ATOM 2539 O O . VAL A 1 326 ? -20.350 15.004 -48.360 1.00 51.31 326 VAL A O 1
ATOM 2542 N N . THR A 1 327 ? -20.173 13.140 -47.139 1.00 50.75 327 THR A N 1
ATOM 2543 C CA . THR A 1 327 ? -20.636 12.256 -48.211 1.00 50.75 327 THR A CA 1
ATOM 2544 C C . THR A 1 327 ? -22.160 12.208 -48.188 1.00 50.75 327 THR A C 1
ATOM 2546 O O . THR A 1 327 ? -22.785 11.846 -47.191 1.00 50.75 327 THR A O 1
ATOM 2549 N N . ASP A 1 328 ? -22.772 12.615 -49.296 1.00 52.03 328 ASP A N 1
ATOM 2550 C CA . ASP A 1 328 ? -24.220 12.687 -49.451 1.00 52.03 328 ASP A CA 1
ATOM 2551 C C . ASP A 1 328 ? -24.843 11.278 -49.311 1.00 52.03 328 ASP A C 1
ATOM 2553 O O . ASP A 1 328 ? -24.628 10.386 -50.142 1.00 52.03 328 ASP A O 1
ATOM 2557 N N . ARG A 1 329 ? -25.618 11.041 -48.238 1.00 53.94 329 ARG A N 1
ATOM 2558 C CA . ARG A 1 329 ? -26.212 9.722 -47.889 1.00 53.94 329 ARG A CA 1
ATOM 2559 C C . ARG A 1 329 ? -27.147 9.150 -48.968 1.00 53.94 329 ARG A C 1
ATOM 2561 O O . ARG A 1 329 ? -27.504 7.969 -48.910 1.00 53.94 329 ARG A O 1
ATOM 2568 N N . ALA A 1 330 ? -27.535 9.951 -49.960 1.00 53.78 330 ALA A N 1
ATOM 2569 C CA . ALA A 1 330 ? -28.403 9.537 -51.059 1.00 53.78 330 ALA A CA 1
ATOM 2570 C C . ALA A 1 330 ? -27.712 8.595 -52.070 1.00 53.78 330 ALA A C 1
ATOM 2572 O O . ALA A 1 330 ? -28.356 7.693 -52.603 1.00 53.78 330 ALA A O 1
ATOM 2573 N N . GLY A 1 331 ? -26.401 8.738 -52.309 1.00 55.28 331 GLY A N 1
ATOM 2574 C CA . GLY A 1 331 ? -25.693 7.923 -53.310 1.00 55.28 331 GLY A CA 1
ATOM 2575 C C . GLY A 1 331 ? -25.373 6.500 -52.836 1.00 55.28 331 GLY A C 1
ATOM 2576 O O . GLY A 1 331 ? -25.464 5.533 -53.596 1.00 55.28 331 GLY A O 1
ATOM 2577 N N . ILE A 1 332 ? -25.047 6.358 -51.550 1.00 57.41 332 ILE A N 1
ATOM 2578 C CA . ILE A 1 332 ? -24.576 5.096 -50.958 1.00 57.41 332 ILE A CA 1
ATOM 2579 C C . ILE A 1 332 ? -25.724 4.079 -50.849 1.00 57.41 332 ILE A C 1
ATOM 2581 O O . ILE A 1 332 ? -25.541 2.891 -51.118 1.00 57.41 332 ILE A O 1
ATOM 2585 N N . THR A 1 333 ? -26.938 4.544 -50.543 1.00 60.38 333 THR A N 1
ATOM 2586 C CA . THR A 1 333 ? -28.132 3.688 -50.432 1.00 60.38 333 THR A CA 1
ATOM 2587 C C . THR A 1 333 ? -28.628 3.186 -51.791 1.00 60.38 333 THR A C 1
ATOM 2589 O O . THR A 1 333 ? -29.043 2.030 -51.907 1.00 60.38 333 THR A O 1
ATOM 2592 N N . ALA A 1 334 ? -28.518 4.000 -52.846 1.00 61.44 334 ALA A N 1
ATOM 2593 C CA . ALA A 1 334 ? -28.834 3.590 -54.214 1.00 61.44 334 ALA A CA 1
ATOM 2594 C C . ALA A 1 334 ? -27.842 2.538 -54.748 1.00 61.44 334 ALA A C 1
ATOM 2596 O O . ALA A 1 334 ? -28.255 1.539 -55.342 1.00 61.44 334 ALA A O 1
ATOM 2597 N N . ALA A 1 335 ? -26.544 2.709 -54.472 1.00 63.59 335 ALA A N 1
ATOM 2598 C CA . ALA A 1 335 ? -25.510 1.748 -54.860 1.00 63.59 335 ALA A CA 1
ATOM 2599 C C . ALA A 1 335 ? -25.645 0.402 -54.122 1.00 63.59 335 ALA A C 1
ATOM 2601 O O . ALA A 1 335 ? -25.449 -0.658 -54.723 1.00 63.59 335 ALA A O 1
ATOM 2602 N N . GLN A 1 336 ? -26.036 0.424 -52.843 1.00 72.94 336 GLN A N 1
ATOM 2603 C CA . GLN A 1 336 ? -26.292 -0.793 -52.065 1.00 72.94 336 GLN A CA 1
ATOM 2604 C C . GLN A 1 336 ? -27.561 -1.526 -52.520 1.00 72.94 336 GLN A C 1
ATOM 2606 O O . GLN A 1 336 ? -27.522 -2.748 -52.662 1.00 72.94 336 GLN A O 1
ATOM 2611 N N . ARG A 1 337 ? -28.655 -0.812 -52.836 1.00 69.94 337 ARG A N 1
ATOM 2612 C CA . ARG A 1 337 ? -29.868 -1.433 -53.409 1.00 69.94 337 ARG A CA 1
ATOM 2613 C C . ARG A 1 337 ? -29.607 -2.074 -54.766 1.00 69.94 337 ARG A C 1
ATOM 2615 O O . ARG A 1 337 ? -30.083 -3.178 -55.005 1.00 69.94 337 ARG A O 1
ATOM 2622 N N . LYS A 1 338 ? -28.822 -1.421 -55.629 1.00 72.25 338 LYS A N 1
ATOM 2623 C CA . LYS A 1 338 ? -28.450 -1.982 -56.934 1.00 72.25 338 LYS A CA 1
ATOM 2624 C C . LYS A 1 338 ? -27.645 -3.278 -56.777 1.00 72.25 338 LYS A C 1
ATOM 2626 O O . LYS A 1 338 ? -27.998 -4.277 -57.389 1.00 72.25 338 LYS A O 1
ATOM 2631 N N . ARG A 1 339 ? -26.638 -3.296 -55.894 1.00 72.69 339 ARG A N 1
ATOM 2632 C CA . ARG A 1 339 ? -25.856 -4.511 -55.591 1.00 72.69 339 ARG A CA 1
ATOM 2633 C C . ARG A 1 339 ? -26.693 -5.634 -54.972 1.00 72.69 339 ARG A C 1
ATOM 2635 O O . ARG A 1 339 ? -26.440 -6.797 -55.266 1.00 72.69 339 ARG A O 1
ATOM 2642 N N . ALA A 1 340 ? -27.679 -5.307 -54.135 1.00 71.75 340 ALA A N 1
ATOM 2643 C CA . ALA A 1 340 ? -28.591 -6.299 -53.562 1.00 71.75 340 ALA A CA 1
ATOM 2644 C C . ALA A 1 340 ? -29.488 -6.933 -54.639 1.00 71.75 340 ALA A C 1
ATOM 2646 O O . ALA A 1 340 ? -29.570 -8.154 -54.724 1.00 71.75 340 ALA A O 1
ATOM 2647 N N . MET A 1 341 ? -30.063 -6.118 -55.529 1.00 69.31 341 MET A N 1
ATOM 2648 C CA . MET A 1 341 ? -30.883 -6.610 -56.644 1.00 69.31 341 MET A CA 1
ATOM 2649 C C . MET A 1 341 ? -30.069 -7.396 -57.687 1.00 69.31 341 MET A C 1
ATOM 2651 O O . MET A 1 341 ? -30.598 -8.318 -58.304 1.00 69.31 341 MET A O 1
ATOM 2655 N N . GLU A 1 342 ? -28.783 -7.070 -57.887 1.00 70.50 342 GLU A N 1
ATOM 2656 C CA . GLU A 1 342 ? -27.874 -7.850 -58.748 1.00 70.50 342 GLU A CA 1
ATOM 2657 C C . GLU A 1 342 ? -27.564 -9.221 -58.130 1.00 70.50 342 GLU A C 1
ATOM 2659 O O . GLU A 1 342 ? -27.508 -10.222 -58.841 1.00 70.50 342 GLU A O 1
ATOM 2664 N N . ARG A 1 343 ? -27.419 -9.284 -56.799 1.00 68.06 343 ARG A N 1
ATOM 2665 C CA . ARG A 1 343 ? -27.158 -10.525 -56.056 1.00 68.06 343 ARG A CA 1
ATOM 2666 C C . ARG A 1 343 ? -28.377 -11.450 -55.990 1.00 68.06 343 ARG A C 1
ATOM 2668 O O . ARG A 1 343 ? -28.206 -12.664 -55.978 1.00 68.06 343 ARG A O 1
ATOM 2675 N N . GLU A 1 344 ? -29.584 -10.891 -55.963 1.00 74.25 344 GLU A N 1
ATOM 2676 C CA . GLU A 1 344 ? -30.852 -11.640 -55.950 1.00 74.25 344 GLU A CA 1
ATOM 2677 C C . GLU A 1 344 ? -31.340 -12.037 -57.357 1.00 74.25 344 GLU A C 1
ATOM 2679 O O . GLU A 1 344 ? -32.350 -12.723 -57.492 1.00 74.25 344 GLU A O 1
ATOM 2684 N N . GLY A 1 345 ? -30.616 -11.653 -58.418 1.00 67.50 345 GLY A N 1
ATOM 2685 C CA . GLY A 1 345 ? -30.887 -12.094 -59.792 1.00 67.50 345 GLY A CA 1
ATOM 2686 C C . GLY A 1 345 ? -32.164 -11.520 -60.420 1.00 67.50 345 GLY A C 1
ATOM 2687 O O . GLY A 1 345 ? -32.595 -11.996 -61.467 1.00 67.50 345 GLY A O 1
ATOM 2688 N N . THR A 1 346 ? -32.774 -10.493 -59.822 1.00 62.19 346 THR A N 1
ATOM 2689 C CA . THR A 1 346 ? -34.056 -9.912 -60.269 1.00 62.19 346 THR A CA 1
ATOM 2690 C C . THR A 1 346 ? -33.904 -8.774 -61.286 1.00 62.19 346 THR A C 1
ATOM 2692 O O . THR A 1 346 ? -34.887 -8.131 -61.653 1.00 62.19 346 THR A O 1
ATOM 2695 N N . LEU A 1 347 ? -32.682 -8.488 -61.744 1.00 59.34 347 LEU A N 1
ATOM 2696 C CA . LEU A 1 347 ? -32.392 -7.431 -62.717 1.00 59.34 347 LEU A CA 1
ATOM 2697 C C . LEU A 1 347 ? -32.409 -7.975 -64.152 1.00 59.34 347 LEU A C 1
ATOM 2699 O O . LEU A 1 347 ? -31.422 -8.520 -64.639 1.00 59.34 347 LEU A O 1
ATOM 2703 N N . SER A 1 348 ? -33.521 -7.772 -64.861 1.00 61.59 348 SER A N 1
ATOM 2704 C CA . SER A 1 348 ? -33.589 -7.942 -66.317 1.00 61.59 348 SER A CA 1
ATOM 2705 C C . SER A 1 348 ? -33.350 -6.600 -67.017 1.00 61.59 348 SER A C 1
ATOM 2707 O O . SER A 1 348 ? -34.134 -5.666 -66.849 1.00 61.59 348 SER A O 1
ATOM 2709 N N . VAL A 1 349 ? -32.287 -6.498 -67.819 1.00 63.84 349 VAL A N 1
ATOM 2710 C CA . VAL A 1 349 ? -31.985 -5.309 -68.634 1.00 63.84 349 VAL A CA 1
ATOM 2711 C C . VAL A 1 349 ? -32.416 -5.568 -70.076 1.00 63.84 349 VAL A C 1
ATOM 2713 O O . VAL A 1 349 ? -31.819 -6.383 -70.774 1.00 63.84 349 VAL A O 1
ATOM 2716 N N . SER A 1 350 ? -33.449 -4.870 -70.539 1.00 56.62 350 SER A N 1
ATOM 2717 C CA . SER A 1 350 ? -33.889 -4.895 -71.937 1.00 56.62 350 SER A CA 1
ATOM 2718 C C . SER A 1 350 ? -33.288 -3.714 -72.703 1.00 56.62 350 SER A C 1
ATOM 2720 O O . SER A 1 350 ? -33.661 -2.565 -72.469 1.00 56.62 350 SER A O 1
ATOM 2722 N N . TYR A 1 351 ? -32.368 -3.996 -73.628 1.00 61.56 351 TYR A N 1
ATOM 2723 C CA . TYR A 1 351 ? -31.821 -3.003 -74.555 1.00 61.56 351 TYR A CA 1
ATOM 2724 C C . TYR A 1 351 ? -32.753 -2.841 -75.759 1.00 61.56 351 TYR A C 1
ATOM 2726 O O . TYR A 1 351 ? -33.026 -3.808 -76.468 1.00 61.56 351 TYR A O 1
ATOM 2734 N N . SER A 1 352 ? -33.213 -1.617 -76.022 1.00 68.19 352 SER A N 1
ATOM 2735 C CA . SER A 1 352 ? -33.850 -1.266 -77.294 1.00 68.19 352 SER A CA 1
ATOM 2736 C C . SER A 1 352 ? -32.837 -0.546 -78.185 1.00 68.19 352 SER A C 1
ATOM 2738 O O . SER A 1 352 ? -32.179 0.407 -77.771 1.00 68.19 352 SER A O 1
ATOM 2740 N N . ARG A 1 353 ? -32.673 -1.045 -79.413 1.00 62.78 353 ARG A N 1
ATOM 2741 C CA . ARG A 1 353 ? -31.796 -0.474 -80.440 1.00 62.78 353 ARG A CA 1
ATOM 2742 C C . ARG A 1 353 ? -32.643 0.385 -81.371 1.00 62.78 353 ARG A C 1
ATOM 2744 O O . ARG A 1 353 ? -33.504 -0.141 -82.068 1.00 62.78 353 ARG A O 1
ATOM 2751 N N . ALA A 1 354 ? -32.396 1.690 -81.390 1.00 63.97 354 ALA A N 1
ATOM 2752 C CA . ALA A 1 354 ? -32.961 2.579 -82.397 1.00 63.97 354 ALA A CA 1
ATOM 2753 C C . ALA A 1 354 ? -32.031 2.599 -83.619 1.00 63.97 354 ALA A C 1
ATOM 2755 O O . ALA A 1 354 ? -30.902 3.080 -83.532 1.00 63.97 354 ALA A O 1
ATOM 2756 N N . GLU A 1 355 ? -32.484 2.058 -84.751 1.00 61.94 355 GLU A N 1
ATOM 2757 C CA . GLU A 1 355 ? -31.795 2.218 -86.034 1.00 61.94 355 GLU A CA 1
ATOM 2758 C C . GLU A 1 355 ? -32.319 3.461 -86.752 1.00 61.94 355 GLU A C 1
ATOM 2760 O O . GLU A 1 355 ? -33.480 3.526 -87.154 1.00 61.94 355 GLU A O 1
ATOM 2765 N N . VAL A 1 356 ? -31.446 4.453 -86.922 1.00 68.00 356 VAL A N 1
ATOM 2766 C CA . VAL A 1 356 ? -31.729 5.649 -87.718 1.00 68.00 356 VAL A CA 1
ATOM 2767 C C . VAL A 1 356 ? -31.208 5.401 -89.133 1.00 68.00 356 VAL A C 1
ATOM 2769 O O . VAL A 1 356 ? -30.000 5.360 -89.359 1.00 68.00 356 VAL A O 1
ATOM 2772 N N . LYS A 1 357 ? -32.118 5.213 -90.094 1.00 53.66 357 LYS A N 1
ATOM 2773 C CA . LYS A 1 357 ? -31.792 5.226 -91.529 1.00 53.66 357 LYS A CA 1
ATOM 2774 C C . LYS A 1 357 ? -31.692 6.675 -92.007 1.00 53.66 357 LYS A C 1
ATOM 2776 O O . LYS A 1 357 ? -32.621 7.451 -91.800 1.00 53.66 357 LYS A O 1
ATOM 2781 N N . ALA A 1 358 ? -30.589 7.018 -92.666 1.00 57.03 358 ALA A N 1
ATOM 2782 C CA . ALA A 1 358 ? -30.440 8.301 -93.345 1.00 57.03 358 ALA A CA 1
ATOM 2783 C C . ALA A 1 358 ? -31.370 8.372 -94.578 1.00 57.03 358 ALA A C 1
ATOM 2785 O O . ALA A 1 358 ? -31.452 7.382 -95.313 1.00 57.03 358 ALA A O 1
ATOM 2786 N N . PRO A 1 359 ? -32.067 9.497 -94.826 1.00 66.38 359 PRO A N 1
ATOM 2787 C CA . PRO A 1 359 ? -32.721 9.739 -96.107 1.00 66.38 359 PRO A CA 1
ATOM 2788 C C . PRO A 1 359 ? -31.665 10.091 -97.169 1.00 66.38 359 PRO A C 1
ATOM 2790 O O . PRO A 1 359 ? -30.679 10.761 -96.859 1.00 66.38 359 PRO A O 1
ATOM 2793 N N . GLY A 1 360 ? -31.855 9.561 -98.381 1.00 51.31 360 GLY A N 1
ATOM 2794 C CA . GLY A 1 360 ? -30.958 9.743 -99.529 1.00 51.31 360 GLY A CA 1
ATOM 2795 C C . GLY A 1 360 ? -31.064 11.092 -100.220 1.00 51.31 360 GLY A C 1
ATOM 2796 O O . GLY A 1 360 ? -31.997 11.861 -99.892 1.00 51.31 360 GLY A O 1
#

Sequence (360 aa):
RPAFQAAAWDLNHCDAKRCSGKRLMRLGLMRELHVGQKHAGVVVSPKASRLLSPADRPLLEQHGAAVVEASWKRIDDVPFAKIGGPHPRLLPYLIAANPTNYGRPWRLNCVEALAACFFICGHRDWADDILSTFSYGQAFLDINDAVLKRYAACQDEDDVKKAEELWLAKIESEWQEDREEREENKDDAWRGGNMNRRRMDDSDEEDDDDHDSDASSIGGIHLGGPTPGEQPSPIHGTSTETDDDSAFPPSDDEEEMAELRRRVLASKPFSIPSASDKPLPQRIQRPQDPTKPVQSIPADSDAESASEVDGGDDDDFDNIMNAAPVTDRAGITAAQRKRAMEREGTLSVSYSRAEVKAPG

Foldseek 3Di:
DAQFAEEEEDPVQDDCVQALRNVCVVVVNYHYDYQQDEFAAEEEDQPDPFAQALQSLVSCNPGNYYYYRHDPVCNVVDPPVRYYYPHYHYYFWAAEQDPPRHRPIPPYHPLLSRLLNCLLNVNNVSSCVSLVVDPSSVVRCVRCVVLSVLSNPDGDRVSNVVSRVVVVVVVVVVVVVVVVVLVVCVVPPVPNPDPVPDPPDPDDDDDDDDDDDDDDDDDDDDDDDDDDDDDDDDDDDDDDDDDDDDDDDDDPDPPVVVVVVVVVVPDDPPDPDPDDDDPDPDDDDDDDDPPDDDDDDDDDDDDDDDDDDDDDDPPVVVVVVPPDDDDDPVPVVVVVVVVVCVVVVVDDDDDDDDDDDDDD

Secondary structure (DSSP, 8-state):
--SS-EEEEE-S-S-TTT-HHHHHHHTTSSEEE-TTPPPSSEEE-TT-SSBP-GGGHHHHHHH-EEEEE--GGGSTTS-TTTS--SEEEB--S-B--STTTTT-BT---HHHHHHHHHHHTT-HHHHHHHHTTSTTHHHHHHHHHHHHHHHHH--SHHHHHHHHHHHHHHHHHHHHHHHHHHHHTTT-TTTS--GGGPPP-----------------------PPPPP-------------------PPP---HHHHHHHHHHHHTSPP---------PPPP-PPPPPPTTSPPPPPPP---------------HHHHHHHT------HHHHHHHHHHHHHHHTT-----------PPP-

Mean predicted aligned error: 20.77 Å

InterPro domains:
  IPR007177 16S/18S rRNA aminocarboxypropyltransferase Tsr3, C-terminal [PF04034] (42-167)
  IPR007209 RNase L inhibitor RLI-like, possible metal-binding domain [PF04068] (7-38)
  IPR022968 16S/18S rRNA aminocarboxypropyltransferase Tsr3 [MF_01116] (5-169)
  IPR022968 16S/18S rRNA aminocarboxypropyltransferase Tsr3 [PTHR20426] (3-236)

Organism: NCBI:txid161662